Protein AF-W4HQT9-F1 (afdb_monomer_lite)

Organism: NCBI:txid1379903

pLDDT: mean 80.6, std 14.84, range [25.89, 97.25]

Secondary structure (DSSP, 8-state):
---PPPPPPP---------SHHHHHHHHHHHHHT--TTTTHHHHHHTT-EETTTTEEPPP-TTT--SSTT--SEEEEEEEETT-SSPEEEEEE-TTTTS-HHHHHHHHHHHHHHHHHHTT--STTGGGTT----S-TT-EEEEEEE-SSS-TTTT-EEEEEEHHHHS-TTS-HHHHHHHHHHHHS---HHHHHHHHHHBTTBEEEEEEEEE-STTSPPEEEEEEE--HHHHHHHHHHH-TTSSHHHHGGG--SSPPPGGGEEEEEEEETTT--EEEEEEEEE-SHHHHHHHTPPTTHHHHHHHHSTTHHHHHHSEEEEEEEEEEETT--EEEEEEEEP-

Sequence (339 aa):
MGIQRPPHAPSHTKTLRHCGPSDTLVRAALAVAGLPPDTLTDIFAGAGLVEPAHGTMRPPDPERSRLNRSGAPVQVCLSRRTGADAPEVRILLDPFFDHAPEERHRRSLALADALVRGLGWRDAVGWCAPLVPQPLVGALWIGGRLSRGTAPFADGVALYLNAEAMAETGAPVWRAMIGALDCLLPPSADRAALLRRLTGLAHCVSLALEVAPAPHPPRVKLYLRAPADTATRLADLLAPRQAEPALAILQARAAWPASGLTLGLSFASGSGEPDGLKLDVCLCPDCRRVAGVSPGLDERLRDQIPGAAPVLDAGRLALLGTGIGGKGQRLNIYVEPAT

Radius of gyration: 19.58 Å; chains: 1; bounding box: 65×39×44 Å

Structure (mmCIF, N/CA/C/O backbone):
data_AF-W4HQT9-F1
#
_entry.id   AF-W4HQT9-F1
#
loop_
_atom_site.group_PDB
_atom_site.id
_atom_site.type_symbol
_atom_site.label_atom_id
_atom_site.label_alt_id
_atom_site.label_comp_id
_atom_site.label_asym_id
_atom_site.label_entity_id
_atom_site.label_seq_id
_atom_site.pdbx_PDB_ins_code
_atom_site.Cartn_x
_atom_site.Cartn_y
_atom_site.Cartn_z
_atom_site.occupancy
_atom_site.B_iso_or_equiv
_atom_site.auth_seq_id
_atom_site.auth_comp_id
_atom_site.auth_asym_id
_atom_site.auth_atom_id
_atom_site.pdbx_PDB_model_num
ATOM 1 N N . MET A 1 1 ? 41.752 7.280 15.022 1.00 41.31 1 MET A N 1
ATOM 2 C CA . MET A 1 1 ? 40.672 6.276 14.919 1.00 41.31 1 MET A CA 1
ATOM 3 C C . MET A 1 1 ? 40.034 6.425 13.550 1.00 41.31 1 MET A C 1
ATOM 5 O O . MET A 1 1 ? 39.367 7.422 13.309 1.00 41.31 1 MET A O 1
ATOM 9 N N . GLY A 1 2 ? 40.371 5.531 12.619 1.00 30.66 2 GLY A N 1
ATOM 10 C CA . GLY A 1 2 ? 39.906 5.603 11.233 1.00 30.66 2 GLY A CA 1
ATOM 11 C C . GLY A 1 2 ? 38.456 5.143 11.117 1.00 30.66 2 GLY A C 1
ATOM 12 O O . GLY A 1 2 ? 38.102 4.086 11.630 1.00 30.66 2 GLY A O 1
ATOM 13 N N . ILE A 1 3 ? 37.626 5.945 10.455 1.00 32.00 3 ILE A N 1
ATOM 14 C CA . ILE A 1 3 ? 36.243 5.598 10.124 1.00 32.00 3 ILE A CA 1
ATOM 15 C C . ILE A 1 3 ? 36.297 4.533 9.021 1.00 32.00 3 ILE A C 1
ATOM 17 O O . ILE A 1 3 ? 36.643 4.836 7.878 1.00 32.00 3 ILE A O 1
ATOM 21 N N . GLN A 1 4 ? 35.993 3.280 9.365 1.00 25.89 4 GLN A N 1
ATOM 22 C CA . GLN A 1 4 ? 35.765 2.221 8.383 1.00 25.89 4 GLN A CA 1
ATOM 23 C C . GLN A 1 4 ? 34.541 2.593 7.539 1.00 25.89 4 GLN A C 1
ATOM 25 O O . GLN A 1 4 ? 33.430 2.719 8.053 1.00 25.89 4 GLN A O 1
ATOM 30 N N . ARG A 1 5 ? 34.752 2.791 6.234 1.00 32.03 5 ARG A N 1
ATOM 31 C CA . ARG A 1 5 ? 33.662 2.853 5.255 1.00 32.03 5 ARG A CA 1
ATOM 32 C C . ARG A 1 5 ? 32.904 1.517 5.257 1.00 32.03 5 ARG A C 1
ATOM 34 O O . ARG A 1 5 ? 33.548 0.478 5.418 1.00 32.03 5 ARG A O 1
ATOM 41 N N . PRO A 1 6 ? 31.574 1.520 5.051 1.00 31.94 6 PRO A N 1
ATOM 42 C CA . PRO A 1 6 ? 30.828 0.283 4.867 1.00 31.94 6 PRO A CA 1
ATOM 43 C C . PRO A 1 6 ? 31.368 -0.470 3.638 1.00 31.94 6 PRO A C 1
ATOM 45 O O . PRO A 1 6 ? 31.849 0.170 2.695 1.00 31.94 6 PRO A O 1
ATOM 48 N N . PRO A 1 7 ? 31.326 -1.812 3.638 1.00 31.78 7 PRO A N 1
ATOM 49 C CA . PRO A 1 7 ? 31.842 -2.605 2.534 1.00 31.78 7 PRO A CA 1
ATOM 50 C C . PRO A 1 7 ? 31.064 -2.267 1.261 1.00 31.78 7 PRO A C 1
ATOM 52 O O . PRO A 1 7 ? 29.841 -2.396 1.212 1.00 31.78 7 PRO A O 1
ATOM 55 N N . HIS A 1 8 ? 31.780 -1.830 0.225 1.00 37.38 8 HIS A N 1
ATOM 56 C CA . HIS A 1 8 ? 31.238 -1.799 -1.125 1.00 37.38 8 HIS A CA 1
ATOM 57 C C . HIS A 1 8 ? 30.872 -3.236 -1.514 1.00 37.38 8 HIS A C 1
ATOM 59 O O . HIS A 1 8 ? 31.737 -4.113 -1.537 1.00 37.38 8 HIS A O 1
ATOM 65 N N . ALA A 1 9 ? 29.589 -3.478 -1.787 1.00 36.28 9 ALA A N 1
ATOM 66 C CA . ALA A 1 9 ? 29.151 -4.717 -2.409 1.00 36.28 9 ALA A CA 1
ATOM 67 C C . ALA A 1 9 ? 29.858 -4.872 -3.772 1.00 36.28 9 ALA A C 1
ATOM 69 O O . ALA A 1 9 ? 30.078 -3.868 -4.459 1.00 36.28 9 ALA A O 1
ATOM 70 N N . PRO A 1 10 ? 30.251 -6.094 -4.168 1.00 36.38 10 PRO A N 1
ATOM 71 C CA . PRO A 1 10 ? 30.980 -6.310 -5.409 1.00 36.38 10 PRO A CA 1
ATOM 72 C C . PRO A 1 10 ? 30.133 -5.867 -6.608 1.00 36.38 10 PRO A C 1
ATOM 74 O O . PRO A 1 10 ? 29.045 -6.392 -6.842 1.00 36.38 10 PRO A O 1
ATOM 77 N N . SER A 1 11 ? 30.654 -4.911 -7.384 1.00 41.53 11 SER A N 1
ATOM 78 C CA . SER A 1 11 ? 30.080 -4.471 -8.655 1.00 41.53 11 SER A CA 1
ATOM 79 C C . SER A 1 11 ? 30.299 -5.548 -9.721 1.00 41.53 11 SER A C 1
ATOM 81 O O . SER A 1 11 ? 31.180 -5.455 -10.575 1.00 41.53 11 SER A O 1
ATOM 83 N N . HIS A 1 12 ? 29.495 -6.600 -9.668 1.00 40.72 12 HIS A N 1
ATOM 84 C CA . HIS A 1 12 ? 29.236 -7.421 -10.835 1.00 40.72 12 HIS A CA 1
ATOM 85 C C . HIS A 1 12 ? 27.862 -7.024 -11.350 1.00 40.72 12 HIS A C 1
ATOM 87 O O . HIS A 1 12 ? 26.847 -7.562 -10.921 1.00 40.72 12 HIS A O 1
ATOM 93 N N . THR A 1 13 ? 27.846 -6.065 -12.274 1.00 43.81 13 THR A N 1
ATOM 94 C CA . THR A 1 13 ? 26.726 -5.753 -13.166 1.00 43.81 13 THR A CA 1
ATOM 95 C C . THR A 1 13 ? 26.434 -6.969 -14.050 1.00 43.81 13 THR A C 1
ATOM 97 O O . THR A 1 13 ? 26.651 -6.972 -15.257 1.00 43.81 13 THR A O 1
ATOM 100 N N . LYS A 1 14 ? 25.941 -8.053 -13.447 1.00 49.12 14 LYS A N 1
ATOM 101 C CA . LYS A 1 14 ? 25.085 -8.987 -14.161 1.00 49.12 14 LYS A CA 1
ATOM 102 C C . LYS A 1 14 ? 23.778 -8.239 -14.343 1.00 49.12 14 LYS A C 1
ATOM 104 O O . LYS A 1 14 ? 23.030 -8.069 -13.387 1.00 49.12 14 LYS A O 1
ATOM 109 N N . THR A 1 15 ? 23.551 -7.745 -15.554 1.00 49.69 15 THR A N 1
ATOM 110 C CA . THR A 1 15 ? 22.238 -7.278 -15.989 1.00 49.69 15 THR A CA 1
ATOM 111 C C . THR A 1 15 ? 21.236 -8.353 -15.576 1.00 49.69 15 THR A C 1
ATOM 113 O O . THR A 1 15 ? 21.375 -9.507 -15.994 1.00 49.69 15 THR A O 1
ATOM 116 N N . LEU A 1 16 ? 20.316 -8.010 -14.672 1.00 51.81 16 LEU A N 1
ATOM 117 C CA . LEU A 1 16 ? 19.254 -8.905 -14.224 1.00 51.81 16 LEU A CA 1
ATOM 118 C C . LEU A 1 16 ? 18.594 -9.501 -15.482 1.00 51.81 16 LEU A C 1
ATOM 120 O O . LEU A 1 16 ? 18.235 -8.774 -16.413 1.00 51.81 16 LEU A O 1
ATOM 124 N N . ARG A 1 17 ? 18.504 -10.831 -15.581 1.00 55.16 17 ARG A N 1
ATOM 125 C CA . ARG A 1 17 ? 17.802 -11.469 -16.702 1.00 55.16 17 ARG A CA 1
ATOM 126 C C . ARG A 1 17 ? 16.317 -11.393 -16.388 1.00 55.16 17 ARG A C 1
ATOM 128 O O . ARG A 1 17 ? 15.772 -12.271 -15.747 1.00 55.16 17 ARG A O 1
ATOM 135 N N . HIS A 1 18 ? 15.677 -10.301 -16.779 1.00 54.19 18 HIS A N 1
ATOM 136 C CA . HIS A 1 18 ? 14.280 -10.034 -16.444 1.00 54.19 18 HIS A CA 1
ATOM 137 C C . HIS A 1 18 ? 13.335 -10.924 -17.245 1.00 54.19 18 HIS A C 1
ATOM 139 O O . HIS A 1 18 ? 13.051 -10.654 -18.412 1.00 54.19 18 HIS A O 1
ATOM 145 N N . CYS A 1 19 ? 12.864 -12.001 -16.628 1.00 65.12 19 CYS A N 1
ATOM 146 C CA . CYS A 1 19 ? 12.011 -12.986 -17.279 1.00 65.12 19 CYS A CA 1
ATOM 147 C C . CYS A 1 19 ? 10.925 -13.439 -16.296 1.00 65.12 19 CYS A C 1
ATOM 149 O O . CYS A 1 19 ? 10.974 -14.551 -15.783 1.00 65.12 19 CYS A O 1
ATOM 151 N N . GLY A 1 20 ? 9.959 -12.568 -15.992 1.00 84.88 20 GLY A N 1
ATOM 152 C CA . GLY A 1 20 ? 8.834 -12.926 -15.131 1.00 84.88 20 GLY A CA 1
ATOM 153 C C . GLY A 1 20 ? 7.764 -11.833 -15.044 1.00 84.88 20 GLY A C 1
ATOM 154 O O . GLY A 1 20 ? 8.062 -10.666 -15.307 1.00 84.88 20 GLY A O 1
ATOM 155 N N . PRO A 1 21 ? 6.521 -12.167 -14.654 1.00 90.81 21 PRO A N 1
ATOM 156 C CA . PRO A 1 21 ? 5.443 -11.182 -14.565 1.00 90.81 21 PRO A CA 1
ATOM 157 C C . PRO A 1 21 ? 5.735 -10.023 -13.603 1.00 90.81 21 PRO A C 1
ATOM 159 O O . PRO A 1 21 ? 5.416 -8.874 -13.903 1.00 90.81 21 PRO A O 1
ATOM 162 N N . SER A 1 22 ? 6.397 -10.298 -12.471 1.00 91.75 22 SER A N 1
ATOM 163 C CA . SER A 1 22 ? 6.816 -9.264 -11.513 1.00 91.75 22 SER A CA 1
ATOM 164 C C . SER A 1 22 ? 7.810 -8.279 -12.133 1.00 91.75 22 SER A C 1
ATOM 166 O O . SER A 1 22 ? 7.675 -7.071 -11.946 1.00 91.75 22 SER A O 1
ATOM 168 N N . ASP A 1 23 ? 8.777 -8.781 -12.906 1.00 90.56 23 ASP A N 1
ATOM 169 C CA . ASP A 1 23 ? 9.754 -7.953 -13.617 1.00 90.56 23 ASP A CA 1
ATOM 170 C C . ASP A 1 23 ? 9.080 -7.067 -14.672 1.00 90.56 23 ASP A C 1
ATOM 172 O O . ASP A 1 23 ? 9.357 -5.867 -14.742 1.00 90.56 23 ASP A O 1
ATOM 176 N N . THR A 1 24 ? 8.165 -7.633 -15.467 1.00 93.00 24 THR A N 1
ATOM 177 C CA . THR A 1 24 ? 7.405 -6.887 -16.482 1.00 93.00 24 THR A CA 1
ATOM 178 C C . THR A 1 24 ? 6.593 -5.761 -15.845 1.00 93.00 24 THR A C 1
ATOM 180 O O . THR A 1 24 ? 6.655 -4.620 -16.309 1.00 93.00 24 THR A O 1
ATOM 183 N N . LEU A 1 25 ? 5.894 -6.046 -14.741 1.00 95.44 25 LEU A N 1
ATOM 184 C CA . LEU A 1 25 ? 5.099 -5.050 -14.027 1.00 95.44 25 LEU A CA 1
ATOM 185 C C . LEU A 1 25 ? 5.962 -3.919 -13.450 1.00 95.44 25 LEU A C 1
ATOM 187 O O . LEU A 1 25 ? 5.626 -2.743 -13.606 1.00 95.44 25 LEU A O 1
ATOM 191 N N . VAL A 1 26 ? 7.089 -4.243 -12.807 1.00 94.44 26 VAL A N 1
ATOM 192 C CA . VAL A 1 26 ? 7.990 -3.218 -12.256 1.00 94.44 26 VAL A CA 1
ATOM 193 C C . VAL A 1 26 ? 8.600 -2.366 -13.367 1.00 94.44 26 VAL A C 1
ATOM 195 O O . VAL A 1 26 ? 8.679 -1.147 -13.221 1.00 94.44 26 VAL A O 1
ATOM 198 N N . ARG A 1 27 ? 8.990 -2.964 -14.497 1.00 93.50 27 ARG A N 1
ATOM 199 C CA . ARG A 1 27 ? 9.524 -2.223 -15.650 1.00 93.50 27 ARG A CA 1
ATOM 200 C C . ARG A 1 27 ? 8.500 -1.258 -16.230 1.00 93.50 27 ARG A C 1
ATOM 202 O O . ARG A 1 27 ? 8.848 -0.110 -16.500 1.00 93.50 27 ARG A O 1
ATOM 209 N N . ALA A 1 28 ? 7.244 -1.682 -16.354 1.00 95.81 28 ALA A N 1
ATOM 210 C CA . ALA A 1 28 ? 6.160 -0.791 -16.749 1.00 95.81 28 ALA A CA 1
ATOM 211 C C . ALA A 1 28 ? 6.015 0.384 -15.765 1.00 95.81 28 ALA A C 1
ATOM 213 O O . ALA A 1 28 ? 5.930 1.537 -16.184 1.00 95.81 28 ALA A O 1
ATOM 214 N N . ALA A 1 29 ? 6.071 0.120 -14.456 1.00 95.44 29 ALA A N 1
ATOM 215 C CA . ALA A 1 29 ? 5.994 1.158 -13.429 1.00 95.44 29 ALA A CA 1
ATOM 216 C C . ALA A 1 29 ? 7.178 2.144 -13.477 1.00 95.44 29 ALA A C 1
ATOM 218 O O . ALA A 1 29 ? 6.975 3.356 -13.383 1.00 95.44 29 ALA A O 1
ATOM 219 N N . LEU A 1 30 ? 8.405 1.645 -13.662 1.00 94.69 30 LEU A N 1
ATOM 220 C CA . LEU A 1 30 ? 9.610 2.466 -13.822 1.00 94.69 30 LEU A CA 1
ATOM 221 C C . LEU A 1 30 ? 9.532 3.333 -15.082 1.00 94.69 30 LEU A C 1
ATOM 223 O O . LEU A 1 30 ? 9.830 4.524 -15.014 1.00 94.69 30 LEU A O 1
ATOM 227 N N . ALA A 1 31 ? 9.051 2.781 -16.199 1.00 94.56 31 ALA A N 1
ATOM 228 C CA . ALA A 1 31 ? 8.848 3.532 -17.434 1.00 94.56 31 ALA A CA 1
ATOM 229 C C . ALA A 1 31 ? 7.842 4.681 -17.245 1.00 94.56 31 ALA A C 1
ATOM 231 O O . ALA A 1 31 ? 8.127 5.813 -17.636 1.00 94.56 31 ALA A O 1
ATOM 232 N N . VAL A 1 32 ? 6.713 4.435 -16.569 1.00 94.12 32 VAL A N 1
ATOM 233 C CA . VAL A 1 32 ? 5.729 5.482 -16.224 1.00 94.12 32 VAL A CA 1
ATOM 234 C C . VAL A 1 32 ? 6.343 6.541 -15.307 1.00 94.12 32 VAL A C 1
ATOM 236 O O . VAL A 1 32 ? 6.147 7.740 -15.514 1.00 94.12 32 VAL A O 1
ATOM 239 N N . ALA A 1 33 ? 7.148 6.121 -14.329 1.00 92.19 33 ALA A N 1
ATOM 240 C CA . ALA A 1 33 ? 7.889 7.035 -13.466 1.00 92.19 33 ALA A CA 1
ATOM 241 C C . ALA A 1 33 ? 8.993 7.809 -14.219 1.00 92.19 33 ALA A C 1
ATOM 243 O O . ALA A 1 33 ? 9.469 8.827 -13.720 1.00 92.19 33 ALA A O 1
ATOM 244 N N . GLY A 1 34 ? 9.372 7.396 -15.433 1.00 92.19 34 GLY A N 1
ATOM 245 C CA . GLY A 1 34 ? 10.498 7.951 -16.189 1.00 92.19 34 GLY A CA 1
ATOM 246 C C . GLY A 1 34 ? 11.850 7.616 -15.559 1.00 92.19 34 GLY A C 1
ATOM 247 O O . GLY A 1 34 ? 12.730 8.473 -15.513 1.00 92.19 34 GLY A O 1
ATOM 248 N N . LEU A 1 35 ? 11.986 6.402 -15.024 1.00 92.06 35 LEU A N 1
ATOM 249 C CA . LEU A 1 35 ? 13.193 5.895 -14.380 1.00 92.06 35 LEU A CA 1
ATOM 250 C C . LEU A 1 35 ? 13.848 4.782 -15.211 1.00 92.06 35 LEU A C 1
ATOM 252 O O . LEU A 1 35 ? 13.141 4.030 -15.888 1.00 92.06 35 LEU A O 1
ATOM 256 N N . PRO A 1 36 ? 15.186 4.643 -15.145 1.00 92.06 36 PRO A N 1
ATOM 257 C CA . PRO A 1 36 ? 15.883 3.502 -15.723 1.00 92.06 36 PRO A CA 1
ATOM 258 C C . PRO A 1 36 ? 15.341 2.158 -15.205 1.00 92.06 36 PRO A C 1
ATOM 260 O O . PRO A 1 36 ? 14.956 2.048 -14.039 1.00 92.06 36 PRO A O 1
ATOM 263 N N . PRO A 1 37 ? 15.351 1.100 -16.033 1.00 89.56 37 PRO A N 1
ATOM 264 C CA . PRO A 1 37 ? 14.816 -0.205 -15.645 1.00 89.56 37 PRO A CA 1
ATOM 265 C C . PRO A 1 37 ? 15.566 -0.861 -14.477 1.00 89.56 37 PRO A C 1
ATOM 267 O O . PRO A 1 37 ? 14.987 -1.671 -13.758 1.00 89.56 37 PRO A O 1
ATOM 270 N N . ASP A 1 38 ? 16.826 -0.485 -14.262 1.00 88.12 38 ASP A N 1
ATOM 271 C CA . ASP A 1 38 ? 17.690 -1.114 -13.264 1.00 88.12 38 ASP A CA 1
ATOM 272 C C . ASP A 1 38 ? 17.678 -0.358 -11.922 1.00 88.12 38 ASP A C 1
ATOM 274 O O . ASP A 1 38 ? 18.346 -0.775 -10.976 1.00 88.12 38 ASP A O 1
ATOM 278 N N . THR A 1 39 ? 16.898 0.729 -11.804 1.00 90.12 39 THR A N 1
ATOM 279 C CA . THR A 1 39 ? 16.872 1.628 -10.632 1.00 90.12 39 THR A CA 1
ATOM 280 C C . THR A 1 39 ? 16.586 0.922 -9.304 1.00 90.12 39 THR A C 1
ATOM 282 O O . THR A 1 39 ? 17.030 1.397 -8.263 1.00 90.12 39 THR A O 1
ATOM 285 N N . LEU A 1 40 ? 15.857 -0.197 -9.310 1.00 90.88 40 LEU A N 1
ATOM 286 C CA . LEU A 1 40 ? 15.459 -0.912 -8.089 1.00 90.88 40 LEU A CA 1
ATOM 287 C C . LEU A 1 40 ? 16.251 -2.197 -7.836 1.00 90.88 40 LEU A C 1
ATOM 289 O O . LEU A 1 40 ? 15.964 -2.891 -6.864 1.00 90.88 40 LEU A O 1
ATOM 293 N N . THR A 1 41 ? 17.251 -2.502 -8.667 1.00 88.69 41 THR A N 1
ATOM 294 C CA . THR A 1 41 ? 18.031 -3.750 -8.600 1.00 88.69 41 THR A CA 1
ATOM 295 C C . THR A 1 41 ? 18.608 -3.992 -7.209 1.00 88.69 41 THR A C 1
ATOM 297 O O . THR A 1 41 ? 18.349 -5.034 -6.607 1.00 88.69 41 THR A O 1
ATOM 300 N N . ASP A 1 42 ? 19.317 -3.005 -6.659 1.00 88.56 42 ASP A N 1
ATOM 301 C CA . ASP A 1 42 ? 19.970 -3.132 -5.354 1.00 88.56 42 ASP A CA 1
ATOM 302 C C . ASP A 1 42 ? 18.955 -3.232 -4.210 1.00 88.56 42 ASP A C 1
ATOM 304 O O . ASP A 1 42 ? 19.163 -3.980 -3.256 1.00 88.56 42 ASP A O 1
ATOM 308 N N . ILE A 1 43 ? 17.821 -2.530 -4.323 1.00 91.19 43 ILE A N 1
ATOM 309 C CA . ILE A 1 43 ? 16.737 -2.597 -3.335 1.00 91.19 43 ILE A CA 1
ATOM 310 C C . ILE A 1 43 ? 16.101 -3.986 -3.347 1.00 91.19 43 ILE A C 1
ATOM 312 O O . ILE A 1 43 ? 15.885 -4.565 -2.287 1.00 91.19 43 ILE A O 1
ATOM 316 N N . PHE A 1 44 ? 15.819 -4.551 -4.521 1.00 93.31 44 PHE A N 1
ATOM 317 C CA . PHE A 1 44 ? 15.199 -5.871 -4.625 1.00 93.31 44 PHE A CA 1
ATOM 318 C C . PHE A 1 44 ? 16.151 -6.991 -4.208 1.00 93.31 44 PHE A C 1
ATOM 320 O O . PHE A 1 44 ? 15.730 -7.919 -3.517 1.00 93.31 44 PHE A O 1
ATOM 327 N N . ALA A 1 45 ? 17.434 -6.889 -4.562 1.00 91.12 45 ALA A N 1
ATOM 328 C CA . ALA A 1 45 ? 18.461 -7.804 -4.079 1.00 91.12 45 ALA A CA 1
ATOM 329 C C . ALA A 1 45 ? 18.603 -7.715 -2.550 1.00 91.12 45 ALA A C 1
ATOM 331 O O . ALA A 1 45 ? 18.556 -8.736 -1.862 1.00 91.12 45 ALA A O 1
ATOM 332 N N . GLY A 1 46 ? 18.682 -6.494 -2.010 1.00 90.56 46 GLY A N 1
ATOM 333 C CA . GLY A 1 46 ? 18.717 -6.229 -0.573 1.00 90.56 46 GLY A CA 1
ATOM 334 C C . GLY A 1 46 ? 17.462 -6.695 0.165 1.00 90.56 46 GLY A C 1
ATOM 335 O O . GLY A 1 46 ? 17.562 -7.088 1.318 1.00 90.56 46 GLY A O 1
ATOM 336 N N . ALA A 1 47 ? 16.306 -6.724 -0.502 1.00 91.62 47 ALA A N 1
ATOM 337 C CA . ALA A 1 47 ? 15.041 -7.251 0.009 1.00 91.62 47 ALA A CA 1
ATOM 338 C C . ALA A 1 47 ? 14.889 -8.773 -0.119 1.00 91.62 47 ALA A C 1
ATOM 340 O O . ALA A 1 47 ? 13.844 -9.315 0.241 1.00 91.62 47 ALA A O 1
ATOM 341 N N . GLY A 1 48 ? 15.894 -9.471 -0.657 1.00 91.81 48 GLY A N 1
ATOM 342 C CA . GLY A 1 48 ? 15.824 -10.909 -0.905 1.00 91.81 48 GLY A CA 1
ATOM 343 C C . GLY A 1 48 ? 14.799 -11.302 -1.972 1.00 91.81 48 GLY A C 1
ATOM 344 O O . GLY A 1 48 ? 14.455 -12.474 -2.067 1.00 91.81 48 GLY A O 1
ATOM 345 N N . LEU A 1 49 ? 14.316 -10.352 -2.779 1.00 91.50 49 LEU A N 1
ATOM 346 C CA . LEU A 1 49 ? 13.292 -10.584 -3.802 1.00 91.50 49 LEU A CA 1
ATOM 347 C C . LEU A 1 49 ? 13.863 -11.088 -5.122 1.00 91.50 49 LEU A C 1
ATOM 349 O O . LEU A 1 49 ? 13.102 -11.534 -5.970 1.00 91.50 49 LEU A O 1
ATOM 353 N N . VAL A 1 50 ? 15.181 -11.023 -5.297 1.00 89.56 50 VAL A N 1
ATOM 354 C CA . VAL A 1 50 ? 15.879 -11.511 -6.488 1.00 89.56 50 VAL A CA 1
ATOM 355 C C . VAL A 1 50 ? 16.579 -12.825 -6.162 1.00 89.56 50 VAL A C 1
ATOM 357 O O . VAL A 1 50 ? 17.223 -12.956 -5.117 1.00 89.56 50 VAL A O 1
ATOM 360 N N . GLU A 1 51 ? 16.489 -13.799 -7.062 1.00 81.69 51 GLU A N 1
ATOM 361 C CA . GLU A 1 51 ? 17.302 -15.008 -7.006 1.00 81.69 51 GLU A CA 1
ATOM 362 C C . GLU A 1 51 ? 18.749 -14.696 -7.416 1.00 81.69 51 GLU A C 1
ATOM 364 O O . GLU A 1 51 ? 18.987 -14.347 -8.575 1.00 81.69 51 GLU A O 1
ATOM 369 N N . PRO A 1 52 ? 19.750 -14.866 -6.530 1.00 76.19 52 PRO A N 1
ATOM 370 C CA . PRO A 1 52 ? 21.132 -14.491 -6.843 1.00 76.19 52 PRO A CA 1
ATOM 371 C C . PRO A 1 52 ? 21.730 -15.246 -8.038 1.00 76.19 52 PRO A C 1
ATOM 373 O O . PRO A 1 52 ? 22.609 -14.728 -8.726 1.00 76.19 52 PRO A O 1
ATOM 376 N N . ALA A 1 53 ? 21.265 -16.476 -8.283 1.00 74.06 53 ALA A N 1
ATOM 377 C CA . ALA A 1 53 ? 21.754 -17.321 -9.369 1.00 74.06 53 ALA A CA 1
ATOM 378 C C . ALA A 1 53 ? 21.329 -16.805 -10.753 1.00 74.06 53 ALA A C 1
ATOM 380 O O . ALA A 1 53 ? 22.127 -16.830 -11.694 1.00 74.06 53 ALA A O 1
ATOM 381 N N . HIS A 1 54 ? 20.094 -16.313 -10.863 1.00 73.12 54 HIS A N 1
ATOM 382 C CA . HIS A 1 54 ? 19.454 -15.988 -12.139 1.00 73.12 54 HIS A CA 1
ATOM 383 C C . HIS A 1 54 ? 19.298 -14.482 -12.366 1.00 73.12 54 HIS A C 1
ATOM 385 O O . HIS A 1 54 ? 19.199 -14.039 -13.510 1.00 73.12 54 HIS A O 1
ATOM 391 N N . GLY A 1 55 ? 19.311 -13.682 -11.296 1.00 75.75 55 GLY A N 1
ATOM 392 C CA . GLY A 1 55 ? 18.997 -12.261 -11.377 1.00 75.75 55 GLY A CA 1
ATOM 393 C C . GLY A 1 55 ? 17.543 -12.012 -11.787 1.00 75.75 55 GLY A C 1
ATOM 394 O O . GLY A 1 55 ? 17.265 -11.021 -12.451 1.00 75.75 55 GLY A O 1
ATOM 395 N N . THR A 1 56 ? 16.636 -12.929 -11.455 1.00 79.56 56 THR A N 1
ATOM 396 C CA . THR A 1 56 ? 15.189 -12.817 -11.681 1.00 79.56 56 THR A CA 1
ATOM 397 C C . THR A 1 56 ? 14.482 -12.559 -10.362 1.00 79.56 56 THR A C 1
ATOM 399 O O . THR A 1 56 ? 14.956 -12.992 -9.307 1.00 79.56 56 THR A O 1
ATOM 402 N N . MET A 1 57 ? 13.325 -11.901 -10.407 1.00 85.56 57 MET A N 1
ATOM 403 C CA . MET A 1 57 ? 12.442 -11.851 -9.243 1.00 85.56 57 MET A CA 1
ATOM 404 C C . MET A 1 57 ? 12.021 -13.270 -8.834 1.00 85.56 57 MET A C 1
ATOM 406 O O . MET A 1 57 ? 11.687 -14.093 -9.687 1.00 85.56 57 MET A O 1
ATOM 410 N N . ARG A 1 58 ? 12.022 -13.550 -7.527 1.00 87.31 58 ARG A N 1
ATOM 411 C CA . ARG A 1 58 ? 11.515 -14.804 -6.961 1.00 87.31 58 ARG A CA 1
ATOM 412 C C . ARG A 1 58 ? 10.041 -14.995 -7.346 1.00 87.31 58 ARG A C 1
ATOM 414 O O . ARG A 1 58 ? 9.299 -14.005 -7.415 1.00 87.31 58 ARG A O 1
ATOM 421 N N . PRO A 1 59 ? 9.606 -16.244 -7.585 1.00 85.44 59 PRO A N 1
ATOM 422 C CA . PRO A 1 59 ? 8.231 -16.522 -7.969 1.00 85.44 59 PRO A CA 1
ATOM 423 C C . PRO A 1 59 ? 7.241 -16.177 -6.841 1.00 85.44 59 PRO A C 1
ATOM 425 O O . PRO A 1 59 ? 7.623 -16.157 -5.667 1.00 85.44 59 PRO A O 1
ATOM 428 N N . PRO A 1 60 ? 5.966 -15.916 -7.179 1.00 85.38 60 PRO A N 1
ATOM 429 C CA . PRO A 1 60 ? 4.897 -15.767 -6.196 1.00 85.38 60 PRO A CA 1
ATOM 430 C C . PRO A 1 60 ? 4.738 -17.010 -5.308 1.00 85.38 60 PRO A C 1
ATOM 432 O O . PRO A 1 60 ? 4.788 -18.133 -5.804 1.00 85.38 60 PRO A O 1
ATOM 435 N N . ASP A 1 61 ? 4.474 -16.804 -4.018 1.00 87.00 61 ASP A N 1
ATOM 436 C CA . ASP A 1 61 ? 4.114 -17.864 -3.070 1.00 87.00 61 ASP A CA 1
ATOM 437 C C . ASP A 1 61 ? 2.965 -17.365 -2.169 1.00 87.00 61 ASP A C 1
ATOM 439 O O . ASP A 1 61 ? 3.197 -16.533 -1.282 1.00 87.00 61 ASP A O 1
ATOM 443 N N . PRO A 1 62 ? 1.715 -17.811 -2.397 1.00 81.88 62 PRO A N 1
ATOM 444 C CA . PRO A 1 62 ? 0.547 -17.323 -1.661 1.00 81.88 62 PRO A CA 1
ATOM 445 C C . PRO A 1 62 ? 0.496 -17.804 -0.207 1.00 81.88 62 PRO A C 1
ATOM 447 O O . PRO A 1 62 ? -0.242 -17.228 0.593 1.00 81.88 62 PRO A O 1
ATOM 450 N N . GLU A 1 63 ? 1.272 -18.826 0.160 1.00 83.12 63 GLU A N 1
ATOM 451 C CA . GLU A 1 63 ? 1.394 -19.262 1.552 1.00 83.12 63 GLU A CA 1
ATOM 452 C C . GLU A 1 63 ? 2.354 -18.356 2.330 1.00 83.12 63 GLU A C 1
ATOM 454 O O . GLU A 1 63 ? 2.223 -18.192 3.547 1.00 83.12 63 GLU A O 1
ATOM 459 N N . ARG A 1 64 ? 3.301 -17.723 1.627 1.00 84.88 64 ARG A N 1
ATOM 460 C CA . ARG A 1 64 ? 4.387 -16.949 2.236 1.00 84.88 64 ARG A CA 1
ATOM 461 C C . ARG A 1 64 ? 4.233 -15.440 2.103 1.00 84.88 64 ARG A C 1
ATOM 463 O O . ARG A 1 64 ? 4.553 -14.719 3.051 1.00 84.88 64 ARG A O 1
ATOM 470 N N . SER A 1 65 ? 3.715 -14.925 0.989 1.00 88.62 65 SER A N 1
ATOM 471 C CA . SER A 1 65 ? 3.422 -13.496 0.836 1.00 88.62 65 SER A CA 1
ATOM 472 C C . SER A 1 65 ? 1.928 -13.214 0.905 1.00 88.62 65 SER A C 1
ATOM 474 O O . SER A 1 65 ? 1.132 -13.751 0.141 1.00 88.62 65 SER A O 1
ATOM 476 N N . ARG A 1 66 ? 1.555 -12.297 1.804 1.00 86.56 66 ARG A N 1
ATOM 477 C CA . ARG A 1 66 ? 0.180 -11.793 1.946 1.00 86.56 66 ARG A CA 1
ATOM 478 C C . ARG A 1 66 ? -0.029 -10.424 1.292 1.00 86.56 66 ARG A C 1
ATOM 480 O O . ARG A 1 66 ? -1.117 -9.866 1.412 1.00 86.56 66 ARG A O 1
ATOM 487 N N . LEU A 1 67 ? 0.993 -9.871 0.630 1.00 89.38 67 LEU A N 1
ATOM 488 C CA . LEU A 1 67 ? 0.899 -8.555 -0.012 1.00 89.38 67 LEU A CA 1
ATOM 489 C C . LEU A 1 67 ? -0.117 -8.563 -1.163 1.00 89.38 67 LEU A C 1
ATOM 491 O O . LEU A 1 67 ? -0.883 -7.617 -1.336 1.00 89.38 67 LEU A O 1
ATOM 495 N N . ASN A 1 68 ? -0.135 -9.652 -1.928 1.00 90.56 68 ASN A N 1
ATOM 496 C CA . ASN A 1 68 ? -1.010 -9.855 -3.075 1.00 90.56 68 ASN A CA 1
ATOM 497 C C . ASN A 1 68 ? -1.735 -11.194 -2.962 1.00 90.56 68 ASN A C 1
ATOM 499 O O . ASN A 1 68 ? -1.221 -12.134 -2.356 1.00 90.56 68 ASN A O 1
ATOM 503 N N . ARG A 1 69 ? -2.906 -11.323 -3.599 1.00 87.12 69 ARG A N 1
ATOM 504 C CA . ARG A 1 69 ? -3.658 -12.592 -3.593 1.00 87.12 69 ARG A CA 1
ATOM 505 C C . ARG A 1 69 ? -2.913 -13.679 -4.365 1.00 87.12 69 ARG A C 1
ATOM 507 O O . ARG A 1 69 ? -3.058 -14.852 -4.044 1.00 87.12 69 ARG A O 1
ATOM 514 N N . SER A 1 70 ? -2.139 -13.294 -5.379 1.00 88.38 70 SER A N 1
ATOM 515 C CA . SER A 1 70 ? -1.287 -14.215 -6.135 1.00 88.38 70 SER A CA 1
ATOM 516 C C . SER A 1 70 ? -0.088 -14.746 -5.342 1.00 88.38 70 SER A C 1
ATOM 518 O O . SER A 1 70 ? 0.584 -15.648 -5.826 1.00 88.38 70 SER A O 1
ATOM 520 N N . GLY A 1 71 ? 0.214 -14.185 -4.164 1.00 90.44 71 GLY A N 1
ATOM 521 C CA . GLY A 1 71 ? 1.463 -14.460 -3.453 1.00 90.44 71 GLY A CA 1
ATOM 522 C C . GLY A 1 71 ? 2.670 -13.708 -4.007 1.00 90.44 71 GLY A C 1
ATOM 523 O O . GLY A 1 71 ? 3.799 -13.961 -3.595 1.00 90.44 71 GLY A O 1
ATOM 524 N N . ALA A 1 72 ? 2.466 -12.795 -4.961 1.00 92.75 72 ALA A N 1
ATOM 525 C CA . ALA A 1 72 ? 3.556 -11.988 -5.482 1.00 92.75 72 ALA A CA 1
ATOM 526 C C . ALA A 1 72 ? 4.079 -11.040 -4.386 1.00 92.75 72 ALA A C 1
ATOM 528 O O . ALA A 1 72 ? 3.279 -10.338 -3.763 1.00 92.75 72 ALA A O 1
ATOM 529 N N . PRO A 1 73 ? 5.401 -10.926 -4.189 1.00 93.12 73 PRO A N 1
ATOM 530 C CA . PRO A 1 73 ? 5.971 -10.086 -3.137 1.00 93.12 73 PRO A CA 1
ATOM 531 C C . PRO A 1 73 ? 6.132 -8.614 -3.554 1.00 93.12 73 PRO A C 1
ATOM 533 O O . PRO A 1 73 ? 6.833 -7.852 -2.889 1.00 93.12 73 PRO A O 1
ATOM 536 N N . VAL A 1 74 ? 5.514 -8.202 -4.667 1.00 95.00 74 VAL A N 1
ATOM 537 C CA . VAL A 1 74 ? 5.559 -6.830 -5.192 1.00 95.00 74 VAL A CA 1
ATOM 538 C C . VAL A 1 74 ? 4.179 -6.390 -5.656 1.00 95.00 74 VAL A C 1
ATOM 540 O O . VAL A 1 74 ? 3.471 -7.145 -6.314 1.00 95.00 74 VAL A O 1
ATOM 543 N N . GLN A 1 75 ? 3.810 -5.149 -5.357 1.00 96.25 75 GLN A N 1
ATOM 544 C CA . GLN A 1 75 ? 2.606 -4.503 -5.875 1.00 96.25 75 GLN A CA 1
ATOM 545 C C . GLN A 1 75 ? 2.941 -3.089 -6.354 1.00 96.25 75 GLN A C 1
ATOM 547 O O . GLN A 1 75 ? 3.706 -2.369 -5.712 1.00 96.25 75 GLN A O 1
ATOM 552 N N . VAL A 1 76 ? 2.351 -2.672 -7.471 1.00 97.25 76 VAL A N 1
ATOM 553 C CA . VAL A 1 76 ? 2.486 -1.312 -8.002 1.00 97.25 76 VAL A CA 1
ATOM 554 C C . VAL A 1 76 ? 1.229 -0.523 -7.679 1.00 97.25 76 VAL A C 1
ATOM 556 O O . VAL A 1 76 ? 0.119 -1.024 -7.819 1.00 97.25 76 VAL A O 1
ATOM 559 N N . CYS A 1 77 ? 1.392 0.730 -7.273 1.00 96.56 77 CYS A N 1
ATOM 560 C CA . CYS A 1 77 ? 0.300 1.670 -7.090 1.00 96.56 77 CYS A CA 1
ATOM 561 C C . CYS A 1 77 ? 0.510 2.881 -8.004 1.00 96.56 77 CYS A C 1
ATOM 563 O O . CYS A 1 77 ? 1.547 3.542 -7.930 1.00 96.56 77 CYS A O 1
ATOM 565 N N . LEU A 1 78 ? -0.478 3.177 -8.848 1.00 95.56 78 LEU A N 1
ATOM 566 C CA . LEU A 1 78 ? -0.548 4.430 -9.598 1.00 95.56 78 LEU A CA 1
ATOM 567 C C . LEU A 1 78 ? -1.608 5.318 -8.962 1.00 95.56 78 LEU A C 1
ATOM 569 O O . LEU A 1 78 ? -2.763 4.915 -8.831 1.00 95.56 78 LEU A O 1
ATOM 573 N N . SER A 1 79 ? -1.230 6.535 -8.586 1.00 91.62 79 SER A N 1
ATOM 574 C CA . SER A 1 79 ? -2.165 7.529 -8.074 1.00 91.62 79 SER A CA 1
ATOM 575 C C . SER A 1 79 ? -2.318 8.695 -9.035 1.00 91.62 79 SER A C 1
ATOM 577 O O . SER A 1 79 ? -1.334 9.345 -9.380 1.00 91.62 79 SER A O 1
ATOM 579 N N . ARG A 1 80 ? -3.557 9.074 -9.335 1.00 90.31 80 ARG A N 1
ATOM 580 C CA . ARG A 1 80 ? -3.885 10.381 -9.900 1.00 90.31 80 ARG A CA 1
ATOM 581 C C . ARG A 1 80 ? -4.422 11.292 -8.808 1.00 90.31 80 ARG A C 1
ATOM 583 O O . ARG A 1 80 ? -5.407 10.969 -8.146 1.00 90.31 80 ARG A O 1
ATOM 590 N N . ARG A 1 81 ? -3.796 12.454 -8.643 1.00 86.69 81 ARG A N 1
ATOM 591 C CA . ARG A 1 81 ? -4.355 13.566 -7.866 1.00 86.69 81 ARG A CA 1
ATOM 592 C C . ARG A 1 81 ? -5.155 14.470 -8.800 1.00 86.69 81 ARG A C 1
ATOM 594 O O . ARG A 1 81 ? -4.738 14.686 -9.938 1.00 86.69 81 ARG A O 1
ATOM 601 N N . THR A 1 82 ? -6.276 15.007 -8.330 1.00 80.19 82 THR A N 1
ATOM 602 C CA . THR A 1 82 ? -7.036 16.010 -9.089 1.00 80.19 82 THR A CA 1
ATOM 603 C C . THR A 1 82 ? -6.124 17.179 -9.478 1.00 80.19 82 THR A C 1
ATOM 605 O O . THR A 1 82 ? -5.413 17.717 -8.630 1.00 80.19 82 THR A O 1
ATOM 6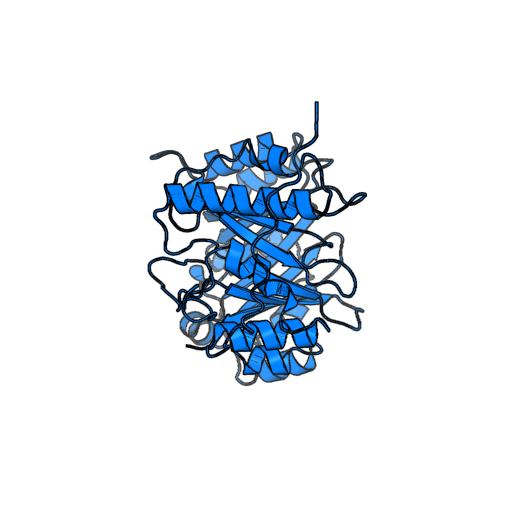08 N N . GLY A 1 83 ? -6.112 17.533 -10.767 1.00 79.31 83 GLY A N 1
ATOM 609 C CA . GLY A 1 83 ? -5.295 18.624 -11.312 1.00 79.31 83 GLY A CA 1
ATOM 610 C C . GLY A 1 83 ? -3.796 18.334 -11.474 1.00 79.31 83 GLY A C 1
ATOM 611 O O . GLY A 1 83 ? -3.043 19.268 -11.711 1.00 79.31 83 GLY A O 1
ATOM 612 N N . ALA A 1 84 ? -3.337 17.087 -11.318 1.00 84.19 84 ALA A N 1
ATOM 613 C CA . ALA A 1 84 ? -1.953 16.713 -11.622 1.00 84.19 84 ALA A CA 1
ATOM 614 C C . ALA A 1 84 ? -1.823 16.124 -13.037 1.00 84.19 84 ALA A C 1
ATOM 616 O O . ALA A 1 84 ? -2.610 15.252 -13.408 1.00 84.19 84 ALA A O 1
ATOM 617 N N . ASP A 1 85 ? -0.789 16.550 -13.769 1.00 82.69 85 ASP A N 1
ATOM 618 C CA . ASP A 1 85 ? -0.524 16.113 -15.150 1.00 82.69 85 ASP A CA 1
ATOM 619 C C . ASP A 1 85 ? 0.109 14.717 -15.236 1.00 82.69 85 ASP A C 1
ATOM 621 O O . ASP A 1 85 ? -0.065 14.002 -16.220 1.00 82.69 85 ASP A O 1
ATOM 625 N N . ALA A 1 86 ? 0.837 14.309 -14.194 1.00 88.06 86 ALA A N 1
ATOM 626 C CA . ALA A 1 86 ? 1.514 13.018 -14.122 1.00 88.06 86 ALA A CA 1
ATOM 627 C C . ALA A 1 86 ? 1.024 12.195 -12.920 1.00 88.06 86 ALA A C 1
ATOM 629 O O . ALA A 1 86 ? 0.730 12.766 -11.860 1.00 88.06 86 ALA A O 1
ATOM 630 N N . PRO A 1 87 ? 0.960 10.855 -13.044 1.00 91.44 87 PRO A N 1
ATOM 631 C CA . PRO A 1 87 ? 0.640 9.995 -11.918 1.00 91.44 87 PRO A CA 1
ATOM 632 C C . PRO A 1 87 ? 1.794 9.973 -10.907 1.00 91.44 87 PRO A C 1
ATOM 634 O O . PRO A 1 87 ? 2.970 10.086 -11.254 1.00 91.44 87 PRO A O 1
ATOM 637 N N . GLU A 1 88 ? 1.470 9.745 -9.637 1.00 92.31 88 GLU A N 1
ATOM 638 C CA . GLU A 1 88 ? 2.462 9.250 -8.687 1.00 92.31 88 GLU A CA 1
ATOM 639 C C . GLU A 1 88 ? 2.570 7.733 -8.828 1.00 92.31 88 GLU A C 1
ATOM 641 O O . GLU A 1 88 ? 1.556 7.038 -8.770 1.00 92.31 88 GLU A O 1
ATOM 646 N N . VAL A 1 89 ? 3.793 7.222 -8.945 1.00 94.62 89 VAL A N 1
ATOM 647 C CA . VAL A 1 89 ? 4.061 5.782 -8.947 1.00 94.62 89 VAL A CA 1
ATOM 648 C C . VAL A 1 89 ? 4.635 5.381 -7.596 1.00 94.62 89 VAL A C 1
ATOM 650 O O . VAL A 1 89 ? 5.548 6.029 -7.078 1.00 94.62 89 VAL A O 1
ATOM 653 N N . ARG A 1 90 ? 4.100 4.314 -7.008 1.00 95.25 90 ARG A N 1
ATOM 654 C CA . ARG A 1 90 ? 4.616 3.701 -5.783 1.00 95.25 90 ARG A CA 1
ATOM 655 C C . ARG A 1 90 ? 4.784 2.210 -5.981 1.00 95.25 90 ARG A C 1
ATOM 657 O O . ARG A 1 90 ? 4.016 1.588 -6.710 1.00 95.25 90 ARG A O 1
ATOM 664 N N . ILE A 1 91 ? 5.756 1.649 -5.283 1.00 95.56 91 ILE A N 1
ATOM 665 C CA . ILE A 1 91 ? 5.964 0.207 -5.207 1.00 95.56 91 ILE A CA 1
ATOM 666 C C . ILE A 1 91 ? 5.848 -0.206 -3.751 1.00 95.56 91 ILE A C 1
ATOM 668 O O . ILE A 1 91 ? 6.370 0.484 -2.878 1.00 95.56 91 ILE A O 1
ATOM 672 N N . LEU A 1 92 ? 5.135 -1.301 -3.511 1.00 95.44 92 LEU A N 1
ATOM 673 C CA . LEU A 1 92 ? 5.055 -1.991 -2.234 1.00 95.44 92 LEU A CA 1
ATOM 674 C C . LEU A 1 92 ? 5.786 -3.324 -2.365 1.00 95.44 92 LEU A C 1
ATOM 676 O O . LEU A 1 92 ? 5.645 -4.010 -3.377 1.00 95.44 92 LEU A O 1
ATOM 680 N N . LEU A 1 93 ? 6.549 -3.664 -1.335 1.00 94.62 93 LEU A N 1
ATOM 681 C CA . LEU A 1 93 ? 7.415 -4.828 -1.268 1.00 94.62 93 LEU A CA 1
ATOM 682 C C . LEU A 1 93 ? 7.087 -5.650 -0.033 1.00 94.62 93 LEU A C 1
ATOM 684 O O . LEU A 1 93 ? 6.855 -5.098 1.047 1.00 94.62 93 LEU A O 1
ATOM 688 N N . ASP A 1 94 ? 7.165 -6.963 -0.198 1.00 93.31 94 ASP A N 1
ATOM 689 C CA . ASP A 1 94 ? 7.153 -7.931 0.883 1.00 93.31 94 ASP A CA 1
ATOM 690 C C . ASP A 1 94 ? 8.545 -8.567 1.052 1.00 93.31 94 ASP A C 1
ATOM 692 O O . ASP A 1 94 ? 8.807 -9.651 0.523 1.00 93.31 94 ASP A O 1
ATOM 696 N N . PRO A 1 95 ? 9.489 -7.860 1.696 1.00 92.38 95 PRO A N 1
ATOM 697 C CA . PRO A 1 95 ? 10.879 -8.289 1.776 1.00 92.38 95 PRO A CA 1
ATOM 698 C C . PRO A 1 95 ? 11.022 -9.622 2.518 1.00 92.38 95 PRO A C 1
ATOM 700 O O . PRO A 1 95 ? 10.337 -9.885 3.507 1.00 92.38 95 PRO A O 1
ATOM 703 N N . PHE A 1 96 ? 11.945 -10.459 2.039 1.00 92.19 96 PHE A N 1
ATOM 704 C CA . PHE A 1 96 ? 12.274 -11.762 2.624 1.00 92.19 96 PHE A CA 1
ATOM 705 C C . PHE A 1 96 ? 11.043 -12.647 2.871 1.00 92.19 96 PHE A C 1
ATOM 707 O O . PHE A 1 96 ? 11.001 -13.387 3.855 1.00 92.19 96 PHE A O 1
ATOM 714 N N . PHE A 1 97 ? 10.019 -12.546 2.012 1.00 89.50 97 PHE A N 1
ATOM 715 C CA . PHE A 1 97 ? 8.734 -13.224 2.207 1.00 89.50 97 PHE A CA 1
ATOM 716 C C . PHE A 1 97 ? 8.870 -14.735 2.416 1.00 89.50 97 PHE A C 1
ATOM 718 O O . PHE A 1 97 ? 8.062 -15.324 3.127 1.00 89.50 97 PHE A O 1
ATOM 725 N N . ASP A 1 98 ? 9.911 -15.333 1.844 1.00 88.06 98 ASP A N 1
ATOM 726 C CA . ASP A 1 98 ? 10.220 -16.754 1.887 1.00 88.06 98 ASP A CA 1
ATOM 727 C C . ASP A 1 98 ? 10.984 -17.216 3.142 1.00 88.06 98 ASP A C 1
ATOM 729 O O . ASP A 1 98 ? 11.126 -18.422 3.356 1.00 88.06 98 ASP A O 1
ATOM 733 N N . HIS A 1 99 ? 11.450 -16.294 3.987 1.00 88.12 99 HIS A N 1
ATOM 734 C CA . HIS A 1 99 ? 12.143 -16.608 5.237 1.00 88.12 99 HIS A CA 1
ATOM 735 C C . HIS A 1 99 ? 11.154 -16.940 6.366 1.00 88.12 99 HIS A C 1
ATOM 737 O O . HIS A 1 99 ? 9.976 -16.580 6.320 1.00 88.12 99 HIS A O 1
ATOM 743 N N . ALA A 1 100 ? 11.654 -17.598 7.419 1.00 85.75 100 ALA A N 1
ATOM 744 C CA . ALA A 1 100 ? 10.896 -17.794 8.654 1.00 85.75 100 ALA A CA 1
ATOM 745 C C . ALA A 1 100 ? 10.429 -16.438 9.233 1.00 85.75 100 ALA A C 1
ATOM 747 O O . ALA A 1 100 ? 11.178 -15.461 9.115 1.00 85.75 100 ALA A O 1
ATOM 748 N N . PRO A 1 101 ? 9.235 -16.352 9.853 1.00 82.19 101 PRO A N 1
ATOM 749 C CA . PRO A 1 101 ? 8.644 -15.090 10.305 1.00 82.19 101 PRO A CA 1
ATOM 750 C C . PRO A 1 101 ? 9.568 -14.185 11.135 1.00 82.19 101 PRO A C 1
ATOM 752 O O . PRO A 1 101 ? 9.654 -12.987 10.860 1.00 82.19 101 PRO A O 1
ATOM 755 N N . GLU A 1 102 ? 10.306 -14.747 12.095 1.00 80.88 102 GLU A N 1
ATOM 756 C CA . GLU A 1 102 ? 11.264 -14.034 12.951 1.00 80.88 102 GLU A CA 1
ATOM 757 C C . GLU A 1 102 ? 12.368 -13.381 12.123 1.00 80.88 102 GLU A C 1
ATOM 759 O O . GLU A 1 102 ? 12.660 -12.188 12.244 1.00 80.88 102 GLU A O 1
ATOM 764 N N . GLU A 1 103 ? 12.978 -14.182 11.255 1.00 85.56 103 GLU A N 1
ATOM 765 C CA . GLU A 1 103 ? 14.107 -13.765 10.440 1.00 85.56 103 GLU A CA 1
ATOM 766 C C . GLU A 1 103 ? 13.672 -12.755 9.381 1.00 85.56 103 GLU A C 1
ATOM 768 O O . GLU A 1 103 ? 14.338 -11.737 9.175 1.00 85.56 103 GLU A O 1
ATOM 773 N N . ARG A 1 104 ? 12.521 -13.003 8.750 1.00 86.56 104 ARG A N 1
ATOM 774 C CA . ARG A 1 104 ? 11.877 -12.077 7.825 1.00 86.56 104 ARG A CA 1
ATOM 775 C C . ARG A 1 104 ? 11.656 -10.732 8.489 1.00 86.56 104 ARG A C 1
ATOM 777 O O . ARG A 1 104 ? 12.076 -9.720 7.935 1.00 86.56 104 ARG A O 1
ATOM 784 N N . HIS A 1 105 ? 11.047 -10.703 9.672 1.00 82.12 105 HIS A N 1
ATOM 785 C CA . HIS A 1 105 ? 10.779 -9.460 10.383 1.00 82.12 105 HIS A CA 1
ATOM 786 C C . HIS A 1 105 ? 12.074 -8.693 10.696 1.00 82.12 105 HIS A C 1
ATOM 788 O O . HIS A 1 105 ? 12.224 -7.533 10.302 1.00 82.12 105 HIS A O 1
ATOM 794 N N . ARG A 1 106 ? 13.050 -9.369 11.314 1.00 83.94 106 ARG A N 1
ATOM 795 C CA . ARG A 1 106 ? 14.351 -8.790 11.676 1.00 83.94 106 ARG A CA 1
ATOM 796 C C . ARG A 1 106 ? 15.080 -8.198 10.468 1.00 83.94 106 ARG A C 1
ATOM 798 O O . ARG A 1 106 ? 15.584 -7.077 10.534 1.00 83.94 106 ARG A O 1
ATOM 805 N N . ARG A 1 107 ? 15.139 -8.932 9.353 1.00 88.31 107 ARG A N 1
ATOM 806 C CA . ARG A 1 107 ? 15.796 -8.457 8.126 1.00 88.31 107 ARG A CA 1
ATOM 807 C C . ARG A 1 107 ? 15.025 -7.334 7.445 1.00 88.31 107 ARG A C 1
ATOM 809 O O . ARG A 1 107 ? 15.648 -6.412 6.929 1.00 88.31 107 ARG A O 1
ATOM 816 N N . SER A 1 108 ? 13.695 -7.378 7.472 1.00 87.56 108 SER A N 1
ATOM 817 C CA . SER A 1 108 ? 12.849 -6.325 6.900 1.00 87.56 108 SER A CA 1
ATOM 818 C C . SER A 1 108 ? 13.039 -4.998 7.633 1.00 87.56 108 SER A C 1
ATOM 820 O O . SER A 1 108 ? 13.156 -3.959 6.987 1.00 87.56 108 SER A O 1
ATOM 822 N N . LEU A 1 109 ? 13.147 -5.024 8.968 1.00 83.12 109 LEU A N 1
ATOM 823 C CA . LEU A 1 109 ? 13.492 -3.837 9.756 1.00 83.12 109 LEU A CA 1
ATOM 824 C C . LEU A 1 109 ? 14.894 -3.315 9.428 1.00 83.12 109 LEU A C 1
ATOM 826 O O . LEU A 1 109 ? 15.069 -2.114 9.246 1.00 83.12 109 LEU A O 1
ATOM 830 N N . ALA A 1 110 ? 15.884 -4.205 9.316 1.00 85.69 110 ALA A N 1
ATOM 831 C CA . ALA A 1 110 ? 17.245 -3.813 8.952 1.00 85.69 110 ALA A CA 1
ATOM 832 C C . ALA A 1 110 ? 17.306 -3.175 7.552 1.00 85.69 110 ALA A C 1
ATOM 834 O O . ALA A 1 110 ? 18.001 -2.181 7.354 1.00 85.69 110 ALA A O 1
ATOM 835 N N . LEU A 1 111 ? 16.544 -3.706 6.591 1.00 88.75 111 LEU A N 1
ATOM 836 C CA . LEU A 1 111 ? 16.400 -3.111 5.265 1.00 88.75 111 LEU A CA 1
ATOM 837 C C . LEU A 1 111 ? 15.735 -1.733 5.336 1.00 88.75 111 LEU A C 1
ATOM 839 O O . LEU A 1 111 ? 16.229 -0.794 4.720 1.00 88.75 111 LEU A O 1
ATOM 843 N N . ALA A 1 112 ? 14.636 -1.597 6.082 1.00 85.56 112 ALA A N 1
ATOM 844 C CA . ALA A 1 112 ? 13.962 -0.315 6.270 1.00 85.56 112 ALA A CA 1
ATOM 845 C C . ALA A 1 112 ? 14.909 0.741 6.865 1.00 85.56 112 ALA A C 1
ATOM 847 O O . ALA A 1 112 ? 14.967 1.863 6.363 1.00 85.56 112 ALA A O 1
ATOM 848 N N . ASP A 1 113 ? 15.702 0.367 7.874 1.00 83.75 113 ASP A N 1
ATOM 849 C CA . ASP A 1 113 ? 16.730 1.230 8.466 1.00 83.75 113 ASP A CA 1
ATOM 850 C C . ASP A 1 113 ? 17.811 1.621 7.466 1.00 83.75 113 ASP A C 1
ATOM 852 O O . ASP A 1 113 ? 18.121 2.806 7.333 1.00 83.75 113 ASP A O 1
ATOM 856 N N . ALA A 1 114 ? 18.319 0.664 6.691 1.00 86.25 114 ALA A N 1
ATOM 857 C CA . ALA A 1 114 ? 19.297 0.937 5.648 1.00 86.25 114 ALA A CA 1
ATOM 858 C C . ALA A 1 114 ? 18.755 1.899 4.575 1.00 86.25 114 ALA A C 1
ATOM 860 O O . ALA A 1 114 ? 19.460 2.832 4.188 1.00 86.25 114 ALA A O 1
ATOM 861 N N . LEU A 1 115 ? 17.505 1.721 4.130 1.00 86.38 115 LEU A N 1
ATOM 862 C CA . LEU A 1 115 ? 16.856 2.599 3.150 1.00 86.38 115 LEU A CA 1
ATOM 863 C C . LEU A 1 115 ? 16.715 4.025 3.694 1.00 86.38 115 LEU A C 1
ATOM 865 O O . LEU A 1 115 ? 17.160 4.980 3.063 1.00 86.38 115 LEU A O 1
ATOM 869 N N . VAL A 1 116 ? 16.148 4.170 4.890 1.00 82.62 116 VAL A N 1
ATOM 870 C CA . VAL A 1 116 ? 15.918 5.468 5.540 1.00 82.62 116 VAL A CA 1
ATOM 871 C C . VAL A 1 116 ? 17.239 6.203 5.808 1.00 82.62 116 VAL A C 1
ATOM 873 O O . VAL A 1 116 ? 17.362 7.392 5.502 1.00 82.62 116 VAL A O 1
ATOM 876 N N . ARG A 1 117 ? 18.269 5.500 6.303 1.00 83.25 117 ARG A N 1
ATOM 877 C CA . ARG A 1 117 ? 19.611 6.075 6.500 1.00 83.25 117 ARG A CA 1
ATOM 878 C C . ARG A 1 117 ? 20.285 6.443 5.185 1.00 83.25 117 ARG A C 1
ATOM 880 O O . ARG A 1 117 ? 20.930 7.487 5.122 1.00 83.25 117 ARG A O 1
ATOM 887 N N . GLY A 1 118 ? 20.134 5.617 4.150 1.00 82.81 118 GLY A N 1
ATOM 888 C CA . GLY A 1 118 ? 20.661 5.878 2.808 1.00 82.81 118 GLY A CA 1
ATOM 889 C C . GLY A 1 118 ? 20.090 7.155 2.186 1.00 82.81 118 GLY A C 1
ATOM 890 O O . GLY A 1 118 ? 20.788 7.842 1.446 1.00 82.81 118 GLY A O 1
ATOM 891 N N . LEU A 1 119 ? 18.862 7.521 2.560 1.00 79.31 119 LEU A N 1
ATOM 892 C CA . LEU A 1 119 ? 18.206 8.775 2.176 1.00 79.31 119 LEU A CA 1
ATOM 893 C C . LEU A 1 119 ? 18.584 9.970 3.073 1.00 79.31 119 LEU A C 1
ATOM 895 O O . LEU A 1 119 ? 18.099 11.082 2.867 1.00 79.31 119 LEU A O 1
ATOM 899 N N . GLY A 1 120 ? 19.464 9.767 4.059 1.00 76.81 120 GLY A N 1
ATOM 900 C CA . GLY A 1 120 ? 19.945 10.809 4.966 1.00 76.81 120 GLY A CA 1
ATOM 901 C C . GLY A 1 120 ? 18.983 11.155 6.105 1.00 76.81 120 GLY A C 1
ATOM 902 O O . GLY A 1 120 ? 19.212 12.138 6.811 1.00 76.81 120 GLY A O 1
ATOM 903 N N . TRP A 1 121 ? 17.922 10.372 6.318 1.00 75.81 121 TRP A N 1
ATOM 904 C CA . TRP A 1 121 ? 16.935 10.631 7.367 1.00 75.81 121 TRP A CA 1
ATOM 905 C C . TRP A 1 121 ? 17.396 9.988 8.674 1.00 75.81 121 TRP A C 1
ATOM 907 O O . TRP A 1 121 ? 17.267 8.783 8.886 1.00 75.81 121 TRP A O 1
ATOM 917 N N . ARG A 1 122 ? 17.995 10.794 9.553 1.00 61.94 122 ARG A N 1
ATOM 918 C CA . ARG A 1 122 ? 18.395 10.340 10.891 1.00 61.94 122 ARG A CA 1
ATOM 919 C C . ARG A 1 122 ? 17.138 10.136 11.756 1.00 61.94 122 ARG A C 1
ATOM 921 O O . ARG A 1 122 ? 16.166 10.866 11.612 1.00 61.94 122 ARG A O 1
ATOM 928 N N . ASP A 1 123 ? 17.161 9.110 12.604 1.00 64.31 123 ASP A N 1
ATOM 929 C CA . ASP A 1 123 ? 16.173 8.808 13.662 1.00 64.31 123 ASP A CA 1
ATOM 930 C C . ASP A 1 123 ? 14.789 8.260 13.257 1.00 64.31 123 ASP A C 1
ATOM 932 O O . ASP A 1 123 ? 14.019 7.852 14.125 1.00 64.31 123 ASP A O 1
ATOM 936 N N . ALA A 1 124 ? 14.485 8.112 11.967 1.00 59.59 124 ALA A N 1
ATOM 937 C CA . ALA A 1 124 ? 13.175 7.614 11.525 1.00 59.59 124 ALA A CA 1
ATOM 938 C C . ALA A 1 124 ? 12.886 6.133 11.866 1.00 59.59 124 ALA A C 1
ATOM 940 O O . ALA A 1 124 ? 11.727 5.747 11.994 1.00 59.59 124 ALA A O 1
ATOM 941 N N . VAL A 1 125 ? 13.911 5.301 12.086 1.00 58.06 125 VAL A N 1
ATOM 942 C CA . VAL A 1 125 ? 13.723 3.921 12.588 1.00 58.06 125 VAL A CA 1
ATOM 943 C C . VAL A 1 125 ? 13.484 3.878 14.091 1.00 58.06 125 VAL A C 1
ATOM 945 O O . VAL A 1 125 ? 12.785 2.986 14.569 1.00 58.06 125 VAL A O 1
ATOM 948 N N . GLY A 1 126 ? 13.952 4.888 14.831 1.00 63.16 126 GLY A N 1
ATOM 949 C CA . GLY A 1 126 ? 13.593 5.061 16.238 1.00 63.16 126 GLY A CA 1
ATOM 950 C C . GLY A 1 126 ? 12.078 5.170 16.432 1.00 63.16 126 GLY A C 1
ATOM 951 O O . GLY A 1 126 ? 11.554 4.683 17.426 1.00 63.16 126 GLY A O 1
ATOM 952 N N . TRP A 1 127 ? 11.350 5.700 15.443 1.00 63.53 127 TRP A N 1
ATOM 953 C CA . TRP A 1 127 ? 9.884 5.754 15.464 1.00 63.53 127 TRP A CA 1
ATOM 954 C C . TRP A 1 127 ? 9.216 4.383 15.342 1.00 63.53 127 TRP A C 1
ATOM 956 O O . TRP A 1 127 ? 8.077 4.229 15.761 1.00 63.53 127 TRP A O 1
ATOM 966 N N . CYS A 1 128 ? 9.907 3.379 14.800 1.00 61.38 128 CYS A N 1
ATOM 967 C CA . CYS A 1 128 ? 9.407 2.005 14.749 1.00 61.38 128 CYS A CA 1
ATOM 968 C C . CYS A 1 128 ? 9.802 1.185 15.980 1.00 61.38 128 CYS A C 1
ATOM 970 O O . CYS A 1 128 ? 9.252 0.109 16.177 1.00 61.38 128 CYS A O 1
ATOM 972 N N . ALA A 1 129 ? 10.727 1.670 16.816 1.00 62.59 129 ALA A N 1
ATOM 973 C CA . ALA A 1 129 ? 11.181 0.955 18.008 1.00 62.59 129 ALA A CA 1
ATOM 974 C C . ALA A 1 129 ? 10.056 0.592 19.005 1.00 62.59 129 ALA A C 1
ATOM 976 O O . ALA A 1 129 ? 10.139 -0.486 19.587 1.00 62.59 129 ALA A O 1
ATOM 977 N N . PRO A 1 130 ? 8.984 1.396 19.190 1.00 58.59 130 PRO A N 1
ATOM 978 C CA . PRO A 1 130 ? 7.837 1.001 20.016 1.00 58.59 130 PRO A CA 1
ATOM 979 C C . PRO A 1 130 ? 6.978 -0.102 19.383 1.00 58.59 130 PRO A C 1
ATOM 981 O O . PRO A 1 130 ? 6.116 -0.673 20.043 1.00 58.59 130 PRO A O 1
ATOM 984 N N . LEU A 1 131 ? 7.174 -0.374 18.093 1.00 63.34 131 LEU A N 1
ATOM 985 C CA . LEU A 1 131 ? 6.349 -1.253 17.278 1.00 63.34 131 LEU A CA 1
ATOM 986 C C . LEU A 1 131 ? 7.066 -2.578 17.023 1.00 63.34 131 LEU A C 1
ATOM 988 O O . LEU A 1 131 ? 7.140 -3.004 15.875 1.00 63.34 131 LEU A O 1
ATOM 992 N N . VAL A 1 132 ? 7.631 -3.206 18.061 1.00 59.28 132 VAL A N 1
ATOM 993 C CA . VAL A 1 132 ? 8.219 -4.551 17.943 1.00 59.28 132 VAL A CA 1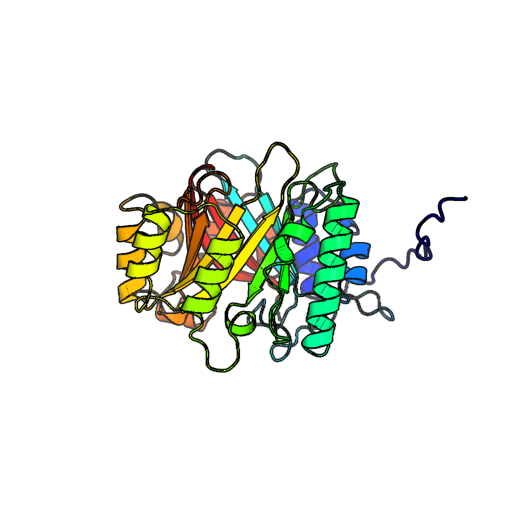
ATOM 994 C C . VAL A 1 132 ? 7.065 -5.547 17.798 1.00 59.28 132 VAL A C 1
ATOM 996 O O . VAL A 1 132 ? 6.390 -5.835 18.786 1.00 59.28 132 VAL A O 1
ATOM 999 N N . PRO A 1 133 ? 6.777 -6.053 16.590 1.00 59.47 133 PRO A N 1
ATOM 1000 C CA . PRO A 1 133 ? 5.741 -7.042 16.414 1.00 59.47 133 PRO A CA 1
ATOM 1001 C C . PRO A 1 133 ? 6.255 -8.417 16.860 1.00 59.47 133 PRO A C 1
ATOM 1003 O O . PRO A 1 133 ? 7.455 -8.704 16.872 1.00 59.47 133 PRO A O 1
ATOM 1006 N N . GLN A 1 134 ? 5.315 -9.298 17.167 1.00 57.47 134 GLN A N 1
ATOM 1007 C CA . GLN A 1 134 ? 5.543 -10.730 17.194 1.00 57.47 134 GLN A CA 1
ATOM 1008 C C . GLN A 1 134 ? 5.993 -11.207 15.800 1.00 57.47 134 GLN A C 1
ATOM 1010 O O . GLN A 1 134 ? 5.562 -10.666 14.773 1.00 57.47 134 GLN A O 1
ATOM 1015 N N . PRO A 1 135 ? 6.843 -12.237 15.733 1.00 55.00 135 PRO A N 1
ATOM 1016 C CA . PRO A 1 135 ? 7.321 -12.790 14.477 1.00 55.00 135 PRO A CA 1
ATOM 1017 C C . PRO A 1 135 ? 6.215 -13.590 13.768 1.00 55.00 135 PRO A C 1
ATOM 1019 O O . PRO A 1 135 ? 6.130 -14.806 13.878 1.00 55.00 135 PRO A O 1
ATOM 1022 N N . LEU A 1 136 ? 5.339 -12.909 13.025 1.00 57.09 136 LEU A N 1
ATOM 1023 C CA . LEU A 1 136 ? 4.291 -13.531 12.204 1.00 57.09 136 LEU A CA 1
ATOM 1024 C C . LEU A 1 136 ? 4.491 -13.252 10.704 1.00 57.09 136 LEU A C 1
ATOM 1026 O O . LEU A 1 136 ? 5.216 -12.345 10.291 1.00 57.09 136 LEU A O 1
ATOM 1030 N N . VAL A 1 137 ? 3.829 -14.044 9.856 1.00 50.91 137 VAL A N 1
ATOM 1031 C CA . VAL A 1 137 ? 3.839 -13.870 8.392 1.00 50.91 137 VAL A CA 1
ATOM 1032 C C . VAL A 1 137 ? 3.273 -12.493 8.012 1.00 50.91 137 VAL A C 1
ATOM 1034 O O . VAL A 1 137 ? 2.213 -12.086 8.492 1.00 50.91 137 VAL A O 1
ATOM 1037 N N . GLY A 1 138 ? 3.956 -11.770 7.116 1.00 54.97 138 GLY A N 1
ATOM 1038 C CA . GLY A 1 138 ? 3.527 -10.430 6.691 1.00 54.97 138 GLY A CA 1
ATOM 1039 C C . GLY A 1 138 ? 3.836 -9.317 7.690 1.00 54.97 138 GLY A C 1
ATOM 1040 O O . GLY A 1 138 ? 3.205 -8.272 7.615 1.00 54.97 138 GLY A O 1
ATOM 1041 N N . ALA A 1 139 ? 4.766 -9.527 8.629 1.00 60.09 139 ALA A N 1
ATOM 1042 C CA . ALA A 1 139 ? 5.026 -8.585 9.720 1.00 60.09 139 ALA A CA 1
ATOM 1043 C C . ALA A 1 139 ? 5.372 -7.158 9.265 1.00 60.09 139 ALA A C 1
ATOM 1045 O O . ALA A 1 139 ? 5.024 -6.219 9.975 1.00 60.09 139 ALA A O 1
ATOM 1046 N N . LEU A 1 140 ? 6.046 -6.985 8.119 1.00 76.88 140 LEU A N 1
ATOM 1047 C CA . LEU A 1 140 ? 6.441 -5.670 7.617 1.00 76.88 140 LEU A CA 1
ATOM 1048 C C . LEU A 1 140 ? 6.449 -5.612 6.083 1.00 76.88 140 LEU A C 1
ATOM 1050 O O . LEU A 1 140 ? 7.253 -6.292 5.451 1.00 76.88 140 LEU A O 1
ATOM 1054 N N . TRP A 1 141 ? 5.622 -4.747 5.495 1.00 86.00 141 TRP A N 1
ATOM 1055 C CA . TRP A 1 141 ? 5.749 -4.353 4.086 1.00 86.00 141 TRP A CA 1
ATOM 1056 C C . TRP A 1 141 ? 6.396 -2.980 3.960 1.00 86.00 141 TRP A C 1
ATOM 1058 O O . TRP A 1 141 ? 6.192 -2.106 4.805 1.00 86.00 141 TRP A O 1
ATOM 1068 N N . ILE A 1 142 ? 7.146 -2.777 2.879 1.00 83.06 142 ILE A N 1
ATOM 1069 C CA . ILE A 1 142 ? 7.831 -1.514 2.596 1.00 83.06 142 ILE A CA 1
ATOM 1070 C C . ILE A 1 142 ? 7.255 -0.921 1.318 1.00 83.06 142 ILE A C 1
ATOM 1072 O O . ILE A 1 142 ? 7.320 -1.528 0.255 1.00 83.06 142 ILE A O 1
ATOM 1076 N N . GLY A 1 143 ? 6.688 0.274 1.420 1.00 84.56 143 GLY A N 1
ATOM 1077 C CA . GLY A 1 143 ? 6.233 1.068 0.291 1.00 84.56 143 GLY A CA 1
ATOM 1078 C C . GLY A 1 143 ? 7.150 2.256 0.045 1.00 84.56 143 GLY A C 1
ATOM 1079 O O . GLY A 1 143 ? 7.670 2.840 0.988 1.00 84.56 143 GLY A O 1
ATOM 1080 N N . GLY A 1 144 ? 7.290 2.689 -1.200 1.00 85.06 144 GLY A N 1
ATOM 1081 C CA . GLY A 1 144 ? 7.986 3.937 -1.489 1.00 85.06 144 GLY A CA 1
ATOM 1082 C C . GLY A 1 144 ? 7.566 4.557 -2.812 1.00 85.06 144 GLY A C 1
ATOM 1083 O O . GLY A 1 144 ? 7.073 3.873 -3.714 1.00 85.06 144 GLY A O 1
ATOM 1084 N N . ARG A 1 145 ? 7.707 5.883 -2.905 1.00 89.06 145 ARG A N 1
ATOM 1085 C CA . ARG A 1 145 ? 7.385 6.647 -4.119 1.00 89.06 145 ARG A CA 1
ATOM 1086 C C . ARG A 1 145 ? 8.577 6.669 -5.069 1.00 89.06 145 ARG A C 1
ATOM 1088 O O . ARG A 1 145 ? 9.706 6.912 -4.657 1.00 89.06 145 ARG A O 1
ATOM 1095 N N . LEU A 1 146 ? 8.305 6.458 -6.349 1.00 87.75 146 LEU A N 1
ATOM 1096 C CA . LEU A 1 146 ? 9.287 6.621 -7.410 1.00 87.75 146 LEU A CA 1
ATOM 1097 C C . LEU A 1 146 ? 9.311 8.092 -7.847 1.00 87.75 146 LEU A C 1
ATOM 1099 O O . LEU A 1 146 ? 8.296 8.622 -8.306 1.00 87.75 146 LEU A O 1
ATOM 1103 N N . SER A 1 147 ? 10.454 8.750 -7.672 1.00 79.44 147 SER A N 1
ATOM 1104 C CA . SER A 1 147 ? 10.690 10.157 -8.006 1.00 79.44 147 SER A CA 1
ATOM 1105 C C . SER A 1 147 ? 11.773 10.273 -9.074 1.00 79.44 147 SER A C 1
ATOM 1107 O O . SER A 1 147 ? 12.760 9.542 -9.051 1.00 79.44 147 SER A O 1
ATOM 1109 N N . ARG A 1 148 ? 11.604 11.191 -10.031 1.00 75.81 148 ARG A N 1
ATOM 1110 C CA . ARG A 1 148 ? 12.625 11.455 -11.056 1.00 75.81 148 ARG A CA 1
ATOM 1111 C C . ARG A 1 148 ? 13.800 12.219 -10.444 1.00 75.81 148 ARG A C 1
ATOM 1113 O O . ARG A 1 148 ? 13.587 13.219 -9.767 1.00 75.81 148 ARG A O 1
ATOM 1120 N N . GLY A 1 149 ? 15.028 11.793 -10.741 1.00 64.88 149 GLY A N 1
ATOM 1121 C CA . GLY A 1 149 ? 16.252 12.574 -10.489 1.00 64.88 149 GLY A CA 1
ATOM 1122 C C . GLY A 1 149 ? 16.804 12.538 -9.060 1.00 64.88 149 GLY A C 1
ATOM 1123 O O . GLY A 1 149 ? 17.898 13.040 -8.822 1.00 64.88 149 GLY A O 1
ATOM 1124 N N . THR A 1 150 ? 16.099 11.911 -8.126 1.00 62.31 150 THR A N 1
ATOM 1125 C CA . THR A 1 150 ? 16.558 11.623 -6.764 1.00 62.31 150 THR A CA 1
ATOM 1126 C C . THR A 1 150 ? 16.504 10.110 -6.564 1.00 62.31 150 THR A C 1
ATOM 1128 O O . THR A 1 150 ? 15.799 9.421 -7.300 1.00 62.31 150 THR A O 1
ATOM 1131 N N . ALA A 1 151 ? 17.307 9.555 -5.656 1.00 77.19 151 ALA A N 1
ATOM 1132 C CA . ALA A 1 151 ? 17.333 8.111 -5.410 1.00 77.19 151 ALA A CA 1
ATOM 1133 C C . ALA A 1 151 ? 15.905 7.527 -5.269 1.00 77.19 151 ALA A C 1
ATOM 1135 O O . ALA A 1 151 ? 15.007 8.230 -4.794 1.00 77.19 151 ALA A O 1
ATOM 1136 N N . PRO A 1 152 ? 15.661 6.261 -5.660 1.00 80.25 152 PRO A N 1
ATOM 1137 C CA . PRO A 1 152 ? 14.360 5.636 -5.437 1.00 80.25 152 PRO A CA 1
ATOM 1138 C C . PRO A 1 152 ? 13.929 5.807 -3.975 1.00 80.25 152 PRO A C 1
ATOM 1140 O O . PRO A 1 152 ? 14.735 5.654 -3.061 1.00 80.25 152 PRO A O 1
ATOM 1143 N N . PHE A 1 153 ? 12.655 6.149 -3.772 1.00 84.75 153 PHE A N 1
ATOM 1144 C CA . PHE A 1 153 ? 12.052 6.420 -2.462 1.00 84.75 153 PHE A CA 1
ATOM 1145 C C . PHE A 1 153 ? 12.501 7.710 -1.762 1.00 84.75 153 PHE A C 1
ATOM 1147 O O . PHE A 1 153 ? 12.083 7.946 -0.63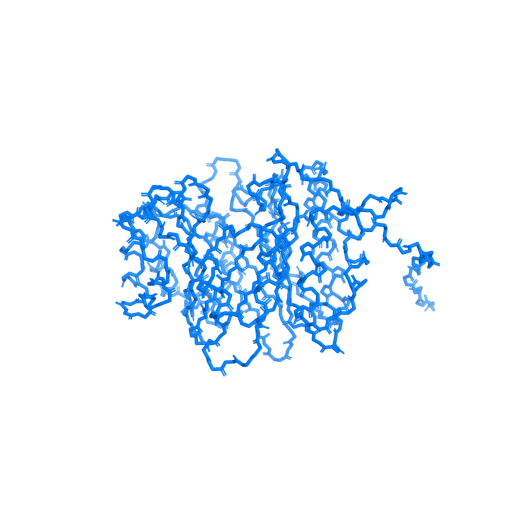1 1.00 84.75 153 PHE A O 1
ATOM 1154 N N . ALA A 1 154 ? 13.244 8.601 -2.429 1.00 81.75 154 ALA A N 1
ATOM 1155 C CA . ALA A 1 154 ? 13.660 9.888 -1.859 1.00 81.75 154 ALA A CA 1
ATOM 1156 C C . ALA A 1 154 ? 12.503 10.799 -1.412 1.00 81.75 154 ALA A C 1
ATOM 1158 O O . ALA A 1 154 ? 12.707 11.690 -0.594 1.00 81.75 154 ALA A O 1
ATOM 1159 N N . ASP A 1 155 ? 11.289 10.570 -1.906 1.00 82.00 155 ASP A N 1
ATOM 1160 C CA . ASP A 1 155 ? 10.097 11.320 -1.497 1.00 82.00 155 ASP A CA 1
ATOM 1161 C C . ASP A 1 155 ? 9.379 10.728 -0.273 1.00 82.00 155 ASP A C 1
ATOM 1163 O O . ASP A 1 155 ? 8.433 11.328 0.243 1.00 82.00 155 ASP A O 1
ATOM 1167 N N . GLY A 1 156 ? 9.766 9.530 0.164 1.00 85.25 156 GLY A N 1
ATOM 1168 C CA . GLY A 1 156 ? 9.176 8.881 1.325 1.00 85.25 156 GLY A CA 1
ATOM 1169 C C . GLY A 1 156 ? 9.200 7.358 1.273 1.00 85.25 156 GLY A C 1
ATOM 1170 O O . GLY A 1 156 ? 9.048 6.747 0.210 1.00 85.25 156 GLY A O 1
ATOM 1171 N N . VAL A 1 157 ? 9.299 6.767 2.463 1.00 87.69 157 VAL A N 1
ATOM 1172 C CA . VAL A 1 157 ? 9.179 5.331 2.725 1.00 87.69 157 VAL A CA 1
ATOM 1173 C C . VAL A 1 157 ? 8.004 5.106 3.672 1.00 87.69 157 VAL A C 1
ATOM 1175 O O . VAL A 1 157 ? 7.835 5.818 4.657 1.00 87.69 157 VAL A O 1
ATOM 1178 N N . ALA A 1 158 ? 7.177 4.115 3.371 1.00 89.56 158 ALA A N 1
ATOM 1179 C CA . ALA A 1 158 ? 6.055 3.679 4.183 1.00 89.56 158 ALA A CA 1
ATOM 1180 C C . ALA A 1 158 ? 6.328 2.274 4.721 1.00 89.56 158 ALA A C 1
ATOM 1182 O O . ALA A 1 158 ? 6.663 1.376 3.957 1.00 89.56 158 ALA A O 1
ATOM 1183 N N . LEU A 1 159 ? 6.156 2.082 6.019 1.00 88.38 159 LEU A N 1
ATOM 1184 C CA . LEU A 1 159 ? 6.351 0.818 6.717 1.00 88.38 159 LEU A CA 1
ATOM 1185 C C . LEU A 1 159 ? 4.993 0.333 7.200 1.00 88.38 159 LEU A C 1
ATOM 1187 O O . LEU A 1 159 ? 4.361 1.038 7.975 1.00 88.38 159 LEU A O 1
ATOM 1191 N N . TYR A 1 160 ? 4.527 -0.821 6.727 1.00 89.31 160 TYR A N 1
ATOM 1192 C CA . TYR A 1 160 ? 3.215 -1.377 7.066 1.00 89.31 160 TYR A CA 1
ATOM 1193 C C . TYR A 1 160 ? 3.384 -2.588 7.969 1.00 89.31 160 TYR A C 1
ATOM 1195 O O . TYR A 1 160 ? 3.940 -3.595 7.547 1.00 89.31 160 TYR A O 1
ATOM 1203 N N . LEU A 1 161 ? 2.870 -2.498 9.184 1.00 86.31 161 LEU A N 1
ATOM 1204 C CA . LEU A 1 161 ? 2.890 -3.546 10.190 1.00 86.31 161 LEU A CA 1
ATOM 1205 C C . LEU A 1 161 ? 1.546 -4.263 10.202 1.00 86.31 161 LEU A C 1
ATOM 1207 O O . LEU A 1 161 ? 0.504 -3.620 10.342 1.00 86.31 161 LEU A O 1
ATOM 1211 N N . ASN A 1 162 ? 1.561 -5.586 10.062 1.00 83.69 162 ASN A N 1
ATOM 1212 C CA . ASN A 1 162 ? 0.348 -6.398 10.143 1.00 83.69 162 ASN A CA 1
ATOM 1213 C C . ASN A 1 162 ? -0.231 -6.347 11.568 1.00 83.69 162 ASN A C 1
ATOM 1215 O O . ASN A 1 162 ? 0.475 -6.609 12.539 1.00 83.69 162 ASN A O 1
ATOM 1219 N N . ALA A 1 163 ? -1.525 -6.046 11.692 1.00 84.38 163 ALA A N 1
ATOM 1220 C CA . ALA A 1 163 ? -2.200 -5.934 12.981 1.00 84.38 163 ALA A CA 1
ATOM 1221 C C . ALA A 1 163 ? -2.176 -7.249 13.782 1.00 84.38 163 ALA A C 1
ATOM 1223 O O . ALA A 1 163 ? -2.053 -7.213 15.004 1.00 84.38 163 ALA A O 1
ATOM 1224 N N . GLU A 1 164 ? -2.233 -8.406 13.110 1.00 78.50 164 GLU A N 1
ATOM 1225 C CA . GLU A 1 164 ? -2.101 -9.717 13.766 1.00 78.50 164 GLU A CA 1
ATOM 1226 C C . GLU A 1 164 ? -0.717 -9.887 14.400 1.00 78.50 164 GLU A C 1
ATOM 1228 O O . GLU A 1 164 ? -0.606 -10.426 15.495 1.00 78.50 164 GLU A O 1
ATOM 1233 N N . ALA A 1 165 ? 0.329 -9.376 13.743 1.00 74.19 165 ALA A N 1
ATOM 1234 C CA . ALA A 1 165 ? 1.698 -9.422 14.251 1.00 74.19 165 ALA A CA 1
ATOM 1235 C C . ALA A 1 165 ? 1.902 -8.496 15.456 1.00 74.19 165 ALA A C 1
ATOM 1237 O O . ALA A 1 165 ? 2.834 -8.686 16.224 1.00 74.19 165 ALA A O 1
ATOM 1238 N N . MET A 1 166 ? 1.041 -7.500 15.652 1.00 73.31 166 MET A N 1
ATOM 1239 C CA . MET A 1 166 ? 1.140 -6.573 16.781 1.00 73.31 166 MET A CA 1
ATOM 1240 C C . MET A 1 166 ? 0.409 -7.065 18.032 1.00 73.31 166 MET A C 1
ATOM 1242 O O . MET A 1 166 ? 0.668 -6.567 19.125 1.00 73.31 166 MET A O 1
ATOM 1246 N N . ALA A 1 167 ? -0.518 -8.012 17.896 1.00 71.44 167 ALA A N 1
ATOM 1247 C CA . ALA A 1 167 ? -1.229 -8.559 19.037 1.00 71.44 167 ALA A CA 1
ATOM 1248 C C . ALA A 1 167 ? -0.363 -9.603 19.753 1.00 71.44 167 ALA A C 1
ATOM 1250 O O . ALA A 1 167 ? 0.078 -10.580 19.152 1.00 71.44 167 ALA A O 1
ATOM 1251 N N . GLU A 1 168 ? -0.153 -9.424 21.057 1.00 65.25 168 GLU A N 1
ATOM 1252 C CA . GLU A 1 168 ? 0.313 -10.518 21.910 1.00 65.25 168 GLU A CA 1
ATOM 1253 C C . GLU A 1 168 ? -0.687 -11.678 21.847 1.00 65.25 168 GLU A C 1
ATOM 1255 O O . GLU A 1 168 ? -1.898 -11.465 21.726 1.00 65.25 168 GLU A O 1
ATOM 1260 N N . THR A 1 169 ? -0.196 -12.912 21.955 1.00 59.16 169 THR A N 1
ATOM 1261 C CA . THR A 1 169 ? -1.038 -14.112 21.954 1.00 59.16 169 THR A CA 1
ATOM 1262 C C . THR A 1 169 ? -2.164 -13.984 22.986 1.00 59.16 169 THR A C 1
ATOM 1264 O O . THR A 1 169 ? -1.920 -13.966 24.189 1.00 59.16 169 THR A O 1
ATOM 1267 N N . GLY A 1 170 ? -3.412 -13.892 22.515 1.00 54.41 170 GLY A N 1
ATOM 1268 C CA . GLY A 1 170 ? -4.609 -13.772 23.359 1.00 54.41 170 GLY A CA 1
ATOM 1269 C C . GLY A 1 170 ? -5.045 -12.340 23.708 1.00 54.41 170 GLY A C 1
ATOM 1270 O O . GLY A 1 170 ? -6.130 -12.165 24.263 1.00 54.41 170 GLY A O 1
ATOM 1271 N N . ALA A 1 171 ? -4.273 -11.307 23.355 1.00 63.50 171 ALA A N 1
ATOM 1272 C CA . ALA A 1 171 ? -4.691 -9.916 23.511 1.00 63.50 171 ALA A CA 1
ATOM 1273 C C . ALA A 1 171 ? -5.606 -9.473 22.349 1.00 63.50 171 ALA A C 1
ATOM 1275 O O . ALA A 1 171 ? -5.346 -9.804 21.190 1.00 63.50 171 ALA A O 1
ATOM 1276 N N . PRO A 1 172 ? -6.665 -8.676 22.601 1.00 84.31 172 PRO A N 1
ATOM 1277 C CA . PRO A 1 172 ? -7.472 -8.122 21.519 1.00 84.31 172 PRO A CA 1
ATOM 1278 C C . PRO A 1 172 ? -6.627 -7.213 20.615 1.00 84.31 172 PRO A C 1
ATOM 1280 O O . PRO A 1 172 ? -6.069 -6.225 21.094 1.00 84.31 172 PRO A O 1
ATOM 1283 N N . VAL A 1 173 ? -6.603 -7.488 19.306 1.00 87.00 173 VAL A N 1
ATOM 1284 C CA . VAL A 1 173 ? -5.854 -6.710 18.293 1.00 87.00 173 VAL A CA 1
ATOM 1285 C C . VAL A 1 173 ? -6.093 -5.202 18.430 1.00 87.00 173 VAL A C 1
ATOM 1287 O O . VAL A 1 173 ? -5.156 -4.412 18.397 1.00 87.00 173 VAL A O 1
ATOM 1290 N N . TRP A 1 174 ? -7.341 -4.785 18.661 1.00 89.50 174 TRP A N 1
ATOM 1291 C CA . TRP A 1 174 ? -7.688 -3.376 18.874 1.00 89.50 174 TRP A CA 1
ATOM 1292 C C . TRP A 1 174 ? -6.909 -2.719 20.018 1.00 89.50 174 TRP A C 1
ATOM 1294 O O . TRP A 1 174 ? -6.478 -1.578 19.874 1.00 89.50 174 TRP A O 1
ATOM 1304 N N . ARG A 1 175 ? -6.687 -3.428 21.131 1.00 88.25 175 ARG A N 1
ATOM 1305 C CA . ARG A 1 175 ? -5.929 -2.898 22.272 1.00 88.25 175 ARG A CA 1
ATOM 1306 C C . ARG A 1 175 ? -4.470 -2.655 21.891 1.00 88.25 175 ARG A C 1
ATOM 1308 O O . ARG A 1 175 ? -3.951 -1.586 22.193 1.00 88.25 175 ARG A O 1
ATOM 1315 N N . ALA A 1 176 ? -3.845 -3.609 21.200 1.00 85.94 176 ALA A N 1
ATOM 1316 C CA . ALA A 1 176 ? -2.466 -3.474 20.732 1.00 85.94 176 ALA A CA 1
ATOM 1317 C C . ALA A 1 176 ? -2.312 -2.303 19.746 1.00 85.94 176 ALA A C 1
ATOM 1319 O O . ALA A 1 176 ? -1.407 -1.484 19.882 1.00 85.94 176 ALA A O 1
ATOM 1320 N N . MET A 1 177 ? -3.248 -2.165 18.804 1.00 88.81 177 MET A N 1
ATOM 1321 C CA . MET A 1 177 ? -3.236 -1.083 17.813 1.00 88.81 177 MET A CA 1
ATOM 1322 C C . MET A 1 177 ? -3.440 0.299 18.445 1.00 88.81 177 MET A C 1
ATOM 1324 O O . MET A 1 177 ? -2.777 1.253 18.045 1.00 88.81 177 MET A O 1
ATOM 1328 N N . ILE A 1 178 ? -4.330 0.418 19.438 1.00 90.19 178 ILE A N 1
ATOM 1329 C CA . ILE A 1 178 ? -4.524 1.667 20.191 1.00 90.19 178 ILE A CA 1
ATOM 1330 C C . ILE A 1 178 ? -3.258 2.014 20.980 1.00 90.19 178 ILE A C 1
ATOM 1332 O O . ILE A 1 178 ? -2.779 3.136 20.863 1.00 90.19 178 ILE A O 1
ATOM 1336 N N . GLY A 1 179 ? -2.674 1.052 21.703 1.00 87.69 179 GLY A N 1
ATOM 1337 C CA . GLY A 1 179 ? -1.430 1.275 22.446 1.00 87.69 179 GLY A CA 1
ATOM 1338 C C . GLY A 1 179 ? -0.283 1.732 21.541 1.00 87.69 179 GLY A C 1
ATOM 1339 O O . GLY A 1 179 ? 0.404 2.699 21.852 1.00 87.69 179 GLY A O 1
ATOM 1340 N N . ALA A 1 180 ? -0.138 1.112 20.369 1.00 86.38 180 ALA A N 1
ATOM 1341 C CA . ALA A 1 180 ? 0.835 1.534 19.368 1.00 86.38 180 ALA A CA 1
ATOM 1342 C C . ALA A 1 180 ? 0.592 2.967 18.865 1.00 86.38 180 ALA A C 1
ATOM 1344 O O . ALA A 1 180 ? 1.534 3.748 18.753 1.00 86.38 180 ALA A O 1
ATOM 1345 N N . LEU A 1 181 ? -0.662 3.340 18.587 1.00 90.12 181 LEU A N 1
ATOM 1346 C CA . LEU A 1 181 ? -1.009 4.714 18.212 1.00 90.12 181 LEU A CA 1
ATOM 1347 C C . LEU A 1 181 ? -0.680 5.707 19.331 1.00 90.12 181 LEU A C 1
ATOM 1349 O O . LEU A 1 181 ? -0.141 6.770 19.040 1.00 90.12 181 LEU A O 1
ATOM 1353 N N . ASP A 1 182 ? -0.961 5.362 20.587 1.00 89.94 182 ASP A N 1
ATOM 1354 C CA . ASP A 1 182 ? -0.668 6.206 21.749 1.00 89.94 182 ASP A CA 1
ATOM 1355 C C . ASP A 1 182 ? 0.843 6.392 21.975 1.00 89.94 182 ASP A C 1
ATOM 1357 O O . ASP A 1 182 ? 1.264 7.445 22.446 1.00 89.94 182 ASP A O 1
ATOM 1361 N N . CYS A 1 183 ? 1.674 5.416 21.589 1.00 86.25 183 CYS A N 1
ATOM 1362 C CA . CYS A 1 183 ? 3.133 5.561 21.598 1.00 86.25 183 CYS A CA 1
ATOM 1363 C C . CYS A 1 183 ? 3.661 6.459 20.468 1.00 86.25 183 CYS A C 1
ATOM 1365 O O . CYS A 1 183 ? 4.686 7.116 20.639 1.00 86.25 183 CYS A O 1
ATOM 1367 N N . LEU A 1 184 ? 3.006 6.455 19.304 1.00 85.62 184 LEU A N 1
ATOM 1368 C CA . LEU A 1 184 ? 3.475 7.169 18.110 1.00 85.62 184 LEU A CA 1
ATOM 1369 C C . LEU A 1 184 ? 2.961 8.604 18.002 1.00 85.62 184 LEU A C 1
ATOM 1371 O O . LEU A 1 184 ? 3.543 9.412 17.279 1.00 85.62 184 LEU A O 1
ATOM 1375 N N . LEU A 1 185 ? 1.829 8.898 18.633 1.00 90.00 185 LEU A N 1
ATOM 1376 C CA . LEU A 1 185 ? 1.077 10.123 18.412 1.00 90.00 185 LEU A CA 1
ATOM 1377 C C . LEU A 1 185 ? 0.751 10.806 19.743 1.00 90.00 185 LEU A C 1
ATOM 1379 O O . LEU A 1 185 ? 0.349 10.128 20.691 1.00 90.00 185 LEU A O 1
ATOM 1383 N N . PRO A 1 186 ? 0.789 12.150 19.799 1.00 92.56 186 PRO A N 1
ATOM 1384 C CA . PRO A 1 186 ? 0.293 12.902 20.946 1.00 92.56 186 PRO A CA 1
ATOM 1385 C C . PRO A 1 186 ? -1.144 12.502 21.319 1.00 92.56 186 PRO A C 1
ATOM 1387 O O . PRO A 1 186 ? -1.909 12.089 20.440 1.00 92.56 186 PRO A O 1
ATOM 1390 N N . PRO A 1 187 ? -1.554 12.614 22.593 1.00 95.06 187 PRO A N 1
ATOM 1391 C CA . PRO A 1 187 ? -2.933 12.350 22.993 1.00 95.06 187 PRO A CA 1
ATOM 1392 C C . PRO A 1 187 ? -3.934 13.224 22.222 1.00 95.06 187 PRO A C 1
ATOM 1394 O O . PRO A 1 187 ? -3.750 14.432 22.117 1.00 95.06 187 PRO A O 1
ATOM 1397 N N . SER A 1 188 ? -5.021 12.622 21.726 1.00 95.56 188 SER A N 1
ATOM 1398 C CA . SER A 1 188 ? -6.101 13.331 21.024 1.00 95.56 188 SER A CA 1
ATOM 1399 C C . SER A 1 188 ? -7.467 12.776 21.435 1.00 95.56 188 SER A C 1
ATOM 1401 O O . SER A 1 188 ? -7.729 11.573 21.318 1.00 95.56 188 SER A O 1
ATOM 1403 N N . ALA A 1 189 ? -8.353 13.656 21.915 1.00 94.06 189 ALA A N 1
ATOM 1404 C CA . ALA A 1 189 ? -9.715 13.289 22.304 1.00 94.06 189 ALA A CA 1
ATOM 1405 C C . ALA A 1 189 ? -10.538 12.808 21.098 1.00 94.06 189 ALA A C 1
ATOM 1407 O O . ALA A 1 189 ? -11.266 11.818 21.211 1.00 94.06 189 ALA A O 1
ATOM 1408 N N . ASP A 1 190 ? -10.353 13.449 19.942 1.00 89.81 190 ASP A N 1
ATOM 1409 C CA . ASP A 1 190 ? -11.022 13.102 18.688 1.00 89.81 190 ASP A CA 1
ATOM 1410 C C . ASP A 1 190 ? -10.565 11.743 18.166 1.00 89.81 190 ASP A C 1
ATOM 1412 O O . ASP A 1 190 ? -11.404 10.905 17.825 1.00 89.81 190 ASP A O 1
ATOM 1416 N N . ARG A 1 191 ? -9.251 11.459 18.202 1.00 93.50 191 ARG A N 1
ATOM 1417 C CA . ARG A 1 191 ? -8.733 10.112 17.915 1.00 93.50 191 ARG A CA 1
ATOM 1418 C C . ARG A 1 191 ? -9.381 9.085 18.835 1.00 93.50 191 ARG A C 1
ATOM 1420 O O . ARG A 1 191 ? -9.899 8.077 18.360 1.00 93.50 191 ARG A O 1
ATOM 1427 N N . ALA A 1 192 ? -9.375 9.325 20.143 1.00 92.88 192 ALA A N 1
ATOM 1428 C CA . ALA A 1 192 ? -9.914 8.375 21.108 1.00 92.88 192 ALA A CA 1
ATOM 1429 C C . ALA A 1 192 ? -11.423 8.136 20.905 1.00 92.88 192 ALA A C 1
ATOM 1431 O O . ALA A 1 192 ? -11.886 6.995 20.969 1.00 92.88 192 ALA A O 1
ATOM 1432 N N . ALA A 1 193 ? -12.199 9.188 20.628 1.00 89.94 193 ALA A N 1
ATOM 1433 C CA . ALA A 1 193 ? -13.625 9.084 20.328 1.00 89.94 193 ALA A CA 1
ATOM 1434 C C . ALA A 1 193 ? -13.885 8.307 19.032 1.00 89.94 193 ALA A C 1
ATOM 1436 O O . ALA A 1 193 ? -14.766 7.443 19.007 1.00 89.94 193 ALA A O 1
ATOM 1437 N N . LEU A 1 194 ? -13.097 8.569 17.986 1.00 88.12 194 LEU A N 1
ATOM 1438 C CA . LEU A 1 194 ? -13.165 7.845 16.724 1.00 88.12 194 LEU A CA 1
ATOM 1439 C C . LEU A 1 194 ? -12.869 6.353 16.922 1.00 88.12 194 LEU A C 1
ATOM 1441 O O . LEU A 1 194 ? -13.704 5.518 16.586 1.00 88.12 194 LEU A O 1
ATOM 1445 N N . LEU A 1 195 ? -11.727 6.001 17.519 1.00 90.44 195 LEU A N 1
ATOM 1446 C CA . LEU A 1 195 ? -11.321 4.602 17.706 1.00 90.44 195 LEU A CA 1
ATOM 1447 C C . LEU A 1 195 ? -12.321 3.819 18.571 1.00 90.44 195 LEU A C 1
ATOM 1449 O O . LEU A 1 195 ? -12.624 2.668 18.257 1.00 90.44 195 LEU A O 1
ATOM 1453 N N . ARG A 1 196 ? -12.917 4.444 19.598 1.00 89.75 196 ARG A N 1
ATOM 1454 C CA . ARG A 1 196 ? -14.005 3.824 20.377 1.00 89.75 196 ARG A CA 1
ATOM 1455 C C . ARG A 1 196 ? -15.222 3.475 19.523 1.00 89.75 196 ARG A C 1
ATOM 1457 O O . ARG A 1 196 ? -15.765 2.392 19.690 1.00 89.75 196 ARG A O 1
ATOM 1464 N N . ARG A 1 197 ? -15.641 4.357 18.608 1.00 85.00 197 ARG A N 1
ATOM 1465 C CA . ARG A 1 197 ? -16.773 4.088 17.699 1.00 85.00 197 ARG A CA 1
ATOM 1466 C C . ARG A 1 197 ? -16.467 2.959 16.719 1.00 85.00 197 ARG A C 1
ATOM 1468 O O . ARG A 1 197 ? -17.358 2.194 16.381 1.00 85.00 197 ARG A O 1
ATOM 1475 N N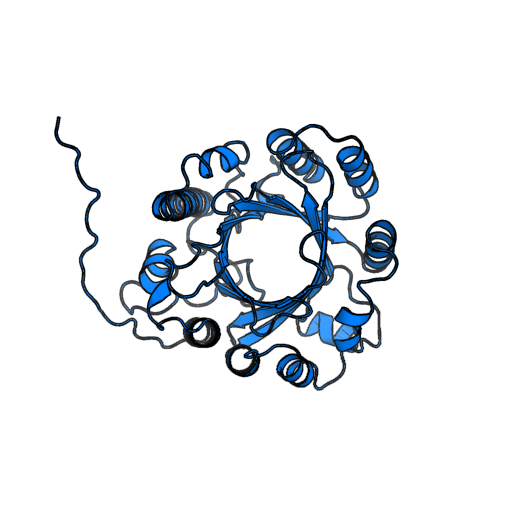 . LEU A 1 198 ? -15.221 2.871 16.259 1.00 86.19 198 LEU A N 1
ATOM 1476 C CA . LEU A 1 198 ? -14.776 1.852 15.305 1.00 86.19 198 LEU A CA 1
ATOM 1477 C C . LEU A 1 198 ? -14.587 0.473 15.946 1.00 86.19 198 LEU A C 1
ATOM 1479 O O . LEU A 1 198 ? -14.686 -0.549 15.264 1.00 86.19 198 LEU A O 1
ATOM 1483 N N . THR A 1 199 ? -14.330 0.442 17.253 1.00 86.88 199 THR A N 1
ATOM 1484 C CA . THR A 1 199 ? -14.163 -0.797 18.010 1.00 86.88 199 THR A CA 1
ATOM 1485 C C . THR A 1 199 ? -15.490 -1.562 18.011 1.00 86.88 199 THR A C 1
ATOM 1487 O O . THR A 1 199 ? -16.496 -1.074 18.512 1.00 86.88 199 THR A O 1
ATOM 1490 N N . GLY A 1 200 ? -15.499 -2.758 17.417 1.00 81.31 200 GLY A N 1
ATOM 1491 C CA . GLY A 1 200 ? -16.705 -3.576 17.214 1.00 81.31 200 GLY A CA 1
ATOM 1492 C C . GLY A 1 200 ? -17.408 -3.377 15.864 1.00 81.31 200 GLY A C 1
ATOM 1493 O O . GLY A 1 200 ? -18.257 -4.188 15.511 1.00 81.31 200 GLY A O 1
ATOM 1494 N N . LEU A 1 201 ? -17.024 -2.360 15.085 1.00 82.19 201 LEU A N 1
ATOM 1495 C CA . LEU A 1 201 ? -17.519 -2.128 13.720 1.00 82.19 201 LEU A CA 1
ATOM 1496 C C . LEU A 1 201 ? -16.536 -2.589 12.637 1.00 82.19 201 LEU A C 1
ATOM 1498 O O . LEU A 1 201 ? -16.933 -2.856 11.505 1.00 82.19 201 LEU A O 1
ATOM 1502 N N . ALA A 1 202 ? -15.247 -2.654 12.962 1.00 86.12 202 ALA A N 1
ATOM 1503 C CA . ALA A 1 202 ? -14.204 -3.018 12.016 1.00 86.12 202 ALA A CA 1
ATOM 1504 C C . ALA A 1 202 ? -13.118 -3.887 12.660 1.00 86.12 202 ALA A C 1
ATOM 1506 O O . ALA A 1 202 ? -12.953 -3.931 13.882 1.00 86.12 202 ALA A O 1
ATOM 1507 N N . HIS A 1 203 ? -12.345 -4.553 11.811 1.00 87.88 203 HIS A N 1
ATOM 1508 C CA . HIS A 1 203 ? -11.147 -5.302 12.160 1.00 87.88 203 HIS A CA 1
ATOM 1509 C C . HIS A 1 203 ? -9.912 -4.514 11.732 1.00 87.88 203 HIS A C 1
ATOM 1511 O O . HIS A 1 203 ? -9.868 -3.991 10.617 1.00 87.88 203 HIS A O 1
ATOM 1517 N N . CYS A 1 204 ? -8.895 -4.447 12.587 1.00 89.94 204 CYS A N 1
ATOM 1518 C CA . CYS A 1 204 ? -7.613 -3.858 12.217 1.00 89.94 204 CYS A CA 1
ATOM 1519 C C . CYS A 1 204 ? -6.868 -4.764 11.234 1.00 89.94 204 CYS A C 1
ATOM 1521 O O . CYS A 1 204 ? -6.775 -5.967 11.452 1.00 89.94 204 CYS A O 1
ATOM 1523 N N . VAL A 1 205 ? -6.328 -4.171 10.171 1.00 88.81 205 VAL A N 1
ATOM 1524 C CA . VAL A 1 205 ? -5.539 -4.866 9.143 1.00 88.81 205 VAL A CA 1
ATOM 1525 C C . VAL A 1 205 ? -4.064 -4.557 9.310 1.00 88.81 205 VAL A C 1
ATOM 1527 O O . VAL A 1 205 ? -3.240 -5.462 9.387 1.00 88.81 205 VAL A O 1
ATOM 1530 N N . SER A 1 206 ? -3.720 -3.272 9.367 1.00 89.94 206 SER A N 1
ATOM 1531 C CA . SER A 1 206 ? -2.328 -2.857 9.486 1.00 89.94 206 SER A CA 1
ATOM 1532 C C . SER A 1 206 ? -2.195 -1.453 10.046 1.00 89.94 206 SER A C 1
ATOM 1534 O O . SER A 1 206 ? -3.056 -0.601 9.817 1.00 89.94 206 SER A O 1
ATOM 1536 N N . LEU A 1 207 ? -1.077 -1.195 10.712 1.00 90.75 207 LEU A N 1
ATOM 1537 C CA . LEU A 1 207 ? -0.617 0.146 11.046 1.00 90.75 207 LEU A CA 1
ATOM 1538 C C . LEU A 1 207 ? 0.474 0.520 10.050 1.00 90.75 207 LEU A C 1
ATOM 1540 O O . LEU A 1 207 ? 1.357 -0.291 9.803 1.00 90.75 207 LEU A O 1
ATOM 1544 N N . ALA A 1 208 ? 0.440 1.716 9.476 1.00 90.31 208 ALA A N 1
ATOM 1545 C CA . ALA A 1 208 ? 1.522 2.187 8.629 1.00 90.31 208 ALA A CA 1
ATOM 1546 C C . ALA A 1 208 ? 2.164 3.456 9.172 1.00 90.31 208 ALA A C 1
ATOM 1548 O O . ALA A 1 208 ? 1.465 4.379 9.587 1.00 90.31 208 ALA A O 1
ATOM 1549 N N . LEU A 1 209 ? 3.488 3.512 9.104 1.00 87.62 209 LEU A N 1
ATOM 1550 C CA . LEU A 1 209 ? 4.276 4.707 9.352 1.00 87.62 209 LEU A CA 1
ATOM 1551 C C . LEU A 1 209 ? 4.872 5.178 8.028 1.00 87.62 209 LEU A C 1
ATOM 1553 O O . LEU A 1 209 ? 5.665 4.474 7.412 1.00 87.62 209 LEU A O 1
ATOM 1557 N N . GLU A 1 210 ? 4.491 6.368 7.584 1.00 86.75 210 GLU A N 1
ATOM 1558 C CA . GLU A 1 210 ? 5.097 7.025 6.433 1.00 86.75 210 GLU A CA 1
ATOM 1559 C C . GLU A 1 210 ? 6.112 8.057 6.910 1.00 86.75 210 GLU A C 1
ATOM 1561 O O . GLU A 1 210 ? 5.763 9.014 7.600 1.00 86.75 210 GLU A O 1
ATOM 1566 N N . VAL A 1 211 ? 7.357 7.871 6.496 1.00 83.38 211 VAL A N 1
ATOM 1567 C CA . VAL A 1 211 ? 8.474 8.779 6.727 1.00 83.38 211 VAL A CA 1
ATOM 1568 C C . VAL A 1 211 ? 8.786 9.485 5.417 1.00 83.38 211 VAL A C 1
ATOM 1570 O O . VAL A 1 211 ? 8.796 8.863 4.357 1.00 83.38 211 VAL A O 1
ATOM 1573 N N . ALA A 1 212 ? 9.030 10.787 5.485 1.00 81.56 212 ALA A N 1
ATOM 1574 C CA . ALA A 1 212 ? 9.349 11.637 4.347 1.00 81.56 212 ALA A CA 1
ATOM 1575 C C . ALA A 1 212 ? 10.480 12.606 4.734 1.00 81.56 212 ALA A C 1
ATOM 1577 O O . ALA A 1 212 ? 10.708 12.820 5.929 1.00 81.56 212 ALA A O 1
ATOM 1578 N N . PRO A 1 213 ? 11.191 13.203 3.759 1.00 78.00 213 PRO A N 1
ATOM 1579 C CA . PRO A 1 213 ? 12.204 14.205 4.063 1.00 78.00 213 PRO A CA 1
ATOM 1580 C C . PRO A 1 213 ? 11.576 15.445 4.716 1.00 78.00 213 PRO A C 1
ATOM 1582 O O . PRO A 1 213 ? 10.435 15.821 4.425 1.00 78.00 213 PRO A O 1
ATOM 1585 N N . ALA A 1 214 ? 12.352 16.119 5.570 1.00 75.50 214 ALA A N 1
ATOM 1586 C CA . ALA A 1 214 ? 11.972 17.412 6.130 1.00 75.50 214 ALA A CA 1
ATOM 1587 C C . ALA A 1 214 ? 11.612 18.414 5.008 1.00 75.50 214 ALA A C 1
ATOM 1589 O O . ALA A 1 214 ? 12.230 18.383 3.941 1.00 75.50 214 ALA A O 1
ATOM 1590 N N . PRO A 1 215 ? 10.632 19.311 5.223 1.00 75.69 215 PRO A N 1
ATOM 1591 C CA . PRO A 1 215 ? 9.937 19.593 6.483 1.00 75.69 215 PRO A CA 1
ATOM 1592 C C . PRO A 1 215 ? 8.689 18.723 6.717 1.00 75.69 215 PRO A C 1
ATOM 1594 O O . PRO A 1 215 ? 7.869 19.056 7.569 1.00 75.69 215 PRO A O 1
ATOM 1597 N N . HIS A 1 216 ? 8.485 17.648 5.950 1.00 79.25 216 HIS A N 1
ATOM 1598 C CA . HIS A 1 216 ? 7.271 16.851 6.076 1.00 79.25 216 HIS A CA 1
ATOM 1599 C C . HIS A 1 216 ? 7.305 15.994 7.348 1.00 79.25 216 HIS A C 1
ATOM 1601 O O . HIS A 1 216 ? 8.195 15.155 7.485 1.00 79.25 216 HIS A O 1
ATOM 1607 N N . PRO A 1 217 ? 6.342 16.167 8.270 1.00 78.38 217 PRO A N 1
ATOM 1608 C CA . PRO A 1 217 ? 6.263 15.313 9.441 1.00 78.38 217 PRO A CA 1
ATOM 1609 C C . PRO A 1 217 ? 5.890 13.873 9.044 1.00 78.38 217 PRO A C 1
ATOM 1611 O O . PRO A 1 217 ? 5.264 13.668 7.992 1.00 78.38 217 PRO A O 1
ATOM 1614 N N . PRO A 1 218 ? 6.233 12.871 9.878 1.00 81.75 218 PRO A N 1
ATOM 1615 C CA . PRO A 1 218 ? 5.740 11.517 9.686 1.00 81.75 218 PRO A CA 1
ATOM 1616 C C . PRO A 1 218 ? 4.223 11.485 9.652 1.00 81.75 218 PRO A C 1
ATOM 1618 O O . PRO A 1 218 ? 3.541 12.322 10.242 1.00 81.75 218 PRO A O 1
ATOM 1621 N N . ARG A 1 219 ? 3.682 10.458 9.009 1.00 85.19 219 ARG A N 1
ATOM 1622 C CA . ARG A 1 219 ? 2.250 10.180 9.062 1.00 85.19 219 ARG A CA 1
ATOM 1623 C C . ARG A 1 219 ? 2.024 8.778 9.567 1.00 85.19 219 ARG A C 1
ATOM 1625 O O . ARG A 1 219 ? 2.667 7.842 9.103 1.00 85.19 219 ARG A O 1
ATOM 1632 N N . VAL A 1 220 ? 1.073 8.642 10.477 1.00 90.25 220 VAL A N 1
ATOM 1633 C CA . VAL A 1 220 ? 0.640 7.343 10.981 1.00 90.25 220 VAL A CA 1
ATOM 1634 C C . VAL A 1 220 ? -0.712 7.034 10.368 1.00 90.25 220 VAL A C 1
ATOM 1636 O O . VAL A 1 220 ? -1.572 7.910 10.272 1.00 90.25 220 VAL A O 1
ATOM 1639 N N . LYS A 1 221 ? -0.898 5.798 9.914 1.00 92.31 221 LYS A N 1
ATOM 1640 C CA . LYS A 1 221 ? -2.139 5.355 9.289 1.00 92.31 221 LYS A CA 1
ATOM 1641 C C . LYS A 1 221 ? -2.634 4.059 9.886 1.00 92.31 221 LYS A C 1
ATOM 1643 O O . LYS A 1 221 ? -1.856 3.130 10.054 1.00 92.31 221 LYS A O 1
ATOM 1648 N N . LEU A 1 222 ? -3.933 3.969 10.123 1.00 92.94 222 LEU A N 1
ATOM 1649 C CA . LEU A 1 222 ? -4.602 2.749 10.556 1.00 92.94 222 LEU A CA 1
ATOM 1650 C C . LEU A 1 222 ? -5.474 2.225 9.419 1.00 92.94 222 LEU A C 1
ATOM 1652 O O . LEU A 1 222 ? -6.395 2.911 8.983 1.00 92.94 222 LEU A O 1
ATOM 1656 N N . TYR A 1 223 ? -5.199 1.011 8.956 1.00 91.62 223 TYR A N 1
ATOM 1657 C CA . TYR A 1 223 ? -6.016 0.325 7.963 1.00 91.62 223 TYR A CA 1
ATOM 1658 C C . TYR A 1 223 ? -6.957 -0.660 8.645 1.00 91.62 223 TYR A C 1
ATOM 1660 O O . TYR A 1 223 ? -6.543 -1.450 9.495 1.00 91.62 223 TYR A O 1
ATOM 1668 N N . LEU A 1 224 ? -8.220 -0.618 8.245 1.00 89.38 224 LEU 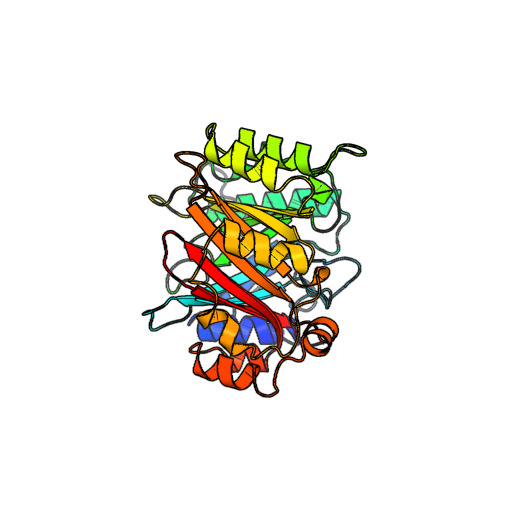A N 1
ATOM 1669 C CA . LEU A 1 224 ? -9.331 -1.350 8.827 1.00 89.38 224 LEU A CA 1
ATOM 1670 C C . LEU A 1 224 ? -10.113 -2.071 7.730 1.00 89.38 224 LEU A C 1
ATOM 1672 O O . LEU A 1 224 ? -10.217 -1.579 6.612 1.00 89.38 224 LEU A O 1
ATOM 1676 N N . ARG A 1 225 ? -10.725 -3.204 8.057 1.00 86.31 225 ARG A N 1
ATOM 1677 C CA . ARG A 1 225 ? -11.742 -3.867 7.232 1.00 86.31 225 ARG A CA 1
ATOM 1678 C C . ARG A 1 225 ? -13.058 -3.861 7.976 1.00 86.31 225 ARG A C 1
ATOM 1680 O O . ARG A 1 225 ? -13.090 -4.206 9.153 1.00 86.31 225 ARG A O 1
ATOM 1687 N N . ALA A 1 226 ? -14.131 -3.492 7.295 1.00 75.19 226 ALA A N 1
ATOM 1688 C CA . ALA A 1 226 ? -15.460 -3.440 7.884 1.00 75.19 226 ALA A CA 1
ATOM 1689 C C . ALA A 1 226 ? -16.451 -4.264 7.055 1.00 75.19 226 ALA A C 1
ATOM 1691 O O . ALA A 1 226 ? -16.303 -4.342 5.832 1.00 75.19 226 ALA A O 1
ATOM 1692 N N . PRO A 1 227 ? -17.481 -4.844 7.693 1.00 70.38 227 PRO A N 1
ATOM 1693 C CA . PRO A 1 227 ? -18.637 -5.384 6.995 1.00 70.38 227 PRO A CA 1
ATOM 1694 C C . PRO A 1 227 ? -19.250 -4.380 6.011 1.00 70.38 227 PRO A C 1
ATOM 1696 O O . PRO A 1 227 ? -19.181 -3.173 6.228 1.00 70.38 227 PRO A O 1
ATOM 1699 N N . ALA A 1 228 ? -19.837 -4.863 4.914 1.00 62.62 228 ALA A N 1
ATOM 1700 C CA . ALA A 1 228 ? -20.307 -4.016 3.812 1.00 62.62 228 ALA A CA 1
ATOM 1701 C C . ALA A 1 228 ? -21.365 -2.985 4.241 1.00 62.62 228 ALA A C 1
ATOM 1703 O O . ALA A 1 228 ? -21.296 -1.820 3.860 1.00 62.62 228 ALA A O 1
ATOM 1704 N N . ASP A 1 229 ? -22.304 -3.410 5.085 1.00 64.69 229 ASP A N 1
ATOM 1705 C CA . ASP A 1 229 ? -23.349 -2.580 5.697 1.00 64.69 229 ASP A CA 1
ATOM 1706 C C . ASP A 1 229 ? -22.788 -1.513 6.655 1.00 64.69 229 ASP A C 1
ATOM 1708 O O . ASP A 1 229 ? -23.415 -0.483 6.912 1.00 64.69 229 ASP A O 1
ATOM 1712 N N . THR A 1 230 ? -21.577 -1.746 7.154 1.00 63.25 230 THR A N 1
ATOM 1713 C CA . THR A 1 230 ? -20.860 -0.881 8.083 1.00 63.25 230 THR A CA 1
ATOM 1714 C C . THR A 1 230 ? -19.891 0.041 7.349 1.00 63.25 230 THR A C 1
ATOM 1716 O O . THR A 1 230 ? -19.718 1.180 7.758 1.00 63.25 230 THR A O 1
ATOM 1719 N N . ALA A 1 231 ? -19.313 -0.378 6.224 1.00 58.62 231 ALA A N 1
ATOM 1720 C CA . ALA A 1 231 ? -18.384 0.427 5.436 1.00 58.62 231 ALA A CA 1
ATOM 1721 C C . ALA A 1 231 ? -19.034 1.695 4.857 1.00 58.62 231 ALA A C 1
ATOM 1723 O O . ALA A 1 231 ? -18.414 2.755 4.895 1.00 58.62 231 ALA A O 1
ATOM 1724 N N . THR A 1 232 ? -20.292 1.618 4.402 1.00 55.91 232 THR A N 1
ATOM 1725 C CA . THR A 1 232 ? -21.068 2.806 4.002 1.00 55.91 232 THR A CA 1
ATOM 1726 C C . THR A 1 232 ? -21.291 3.734 5.193 1.00 55.91 232 THR A C 1
ATOM 1728 O O . THR A 1 232 ? -20.982 4.915 5.106 1.00 55.91 232 THR A O 1
ATOM 1731 N N . ARG A 1 233 ? -21.680 3.192 6.357 1.00 60.66 233 ARG A N 1
ATOM 1732 C CA . ARG A 1 233 ? -21.826 3.977 7.595 1.00 60.66 233 ARG A CA 1
ATOM 1733 C C . ARG A 1 233 ? -20.507 4.611 8.047 1.00 60.66 233 ARG A C 1
ATOM 1735 O O . ARG A 1 233 ? -20.513 5.722 8.557 1.00 60.66 233 ARG A O 1
ATOM 1742 N N . LEU A 1 234 ? -19.377 3.930 7.861 1.00 59.84 234 LEU A N 1
ATOM 1743 C CA . LEU A 1 234 ? -18.041 4.440 8.174 1.00 59.84 234 LEU A CA 1
ATOM 1744 C C . LEU A 1 234 ? -17.599 5.539 7.206 1.00 59.84 234 LEU A C 1
ATOM 1746 O O . LEU A 1 234 ? -16.991 6.513 7.639 1.00 59.84 234 LEU A O 1
ATOM 1750 N N . ALA A 1 235 ? -17.915 5.406 5.917 1.00 57.00 235 ALA A N 1
ATOM 1751 C CA . ALA A 1 235 ? -17.691 6.459 4.935 1.00 57.00 235 ALA A CA 1
ATOM 1752 C C . ALA A 1 235 ? -18.563 7.690 5.239 1.00 57.00 235 ALA A C 1
ATOM 1754 O O . ALA A 1 235 ? -18.048 8.807 5.251 1.00 57.00 235 ALA A O 1
ATOM 1755 N N . ASP A 1 236 ? -19.833 7.485 5.597 1.00 58.31 236 ASP A N 1
ATOM 1756 C CA . ASP A 1 236 ? -20.762 8.549 5.997 1.00 58.31 236 ASP A CA 1
ATOM 1757 C C . ASP A 1 236 ? -20.317 9.248 7.292 1.00 58.31 236 ASP A C 1
ATOM 1759 O O . ASP A 1 236 ? -20.427 10.468 7.413 1.00 58.31 236 ASP A O 1
ATOM 1763 N N . LEU A 1 237 ? -19.760 8.493 8.247 1.00 56.28 237 LEU A N 1
ATOM 1764 C CA . LEU A 1 237 ? -19.211 9.014 9.503 1.00 56.28 237 LEU A CA 1
ATOM 1765 C C . LEU A 1 237 ? -17.959 9.884 9.308 1.00 56.28 237 LEU A C 1
ATOM 1767 O O . LEU A 1 237 ? -17.642 10.667 10.202 1.00 56.28 237 LEU A O 1
ATOM 1771 N N . LEU A 1 238 ? -17.231 9.726 8.196 1.00 56.75 238 LEU A N 1
ATOM 1772 C CA . LEU A 1 238 ? -15.876 10.270 8.038 1.00 56.75 238 LEU A CA 1
ATOM 1773 C C . LEU A 1 238 ? -15.686 11.178 6.815 1.00 56.75 238 LEU A C 1
ATOM 1775 O O . LEU A 1 238 ? -14.719 11.935 6.783 1.00 56.75 238 LEU A O 1
ATOM 1779 N N . ALA A 1 239 ? -16.579 11.140 5.822 1.00 57.03 239 ALA A N 1
ATOM 1780 C CA . ALA A 1 239 ? -16.556 12.031 4.658 1.00 57.03 239 ALA A CA 1
ATOM 1781 C C . ALA A 1 239 ? -17.911 12.028 3.912 1.00 57.03 239 ALA A C 1
ATOM 1783 O O . ALA A 1 239 ? -18.047 11.339 2.898 1.00 57.03 239 ALA A O 1
ATOM 1784 N N . PRO A 1 240 ? -18.909 12.835 4.322 1.00 45.84 240 PRO A N 1
ATOM 1785 C CA . PRO A 1 240 ? -20.297 12.591 3.920 1.00 45.84 240 PRO A CA 1
ATOM 1786 C C . PRO A 1 240 ? -20.653 12.742 2.427 1.00 45.84 240 PRO A C 1
ATOM 1788 O O . PRO A 1 240 ? -21.775 12.404 2.076 1.00 45.84 240 PRO A O 1
ATOM 1791 N N . ARG A 1 241 ? -19.808 13.292 1.530 1.00 50.19 241 ARG A N 1
ATOM 1792 C CA . ARG A 1 241 ? -20.240 13.642 0.143 1.00 50.19 241 ARG A CA 1
ATOM 1793 C C . ARG A 1 241 ? -19.179 13.623 -0.972 1.00 50.19 241 ARG A C 1
ATOM 1795 O O . ARG A 1 241 ? -19.474 14.028 -2.090 1.00 50.19 241 ARG A O 1
ATOM 1802 N N . GLN A 1 242 ? -17.935 13.213 -0.709 1.00 53.00 242 GLN A N 1
ATOM 1803 C CA . GLN A 1 242 ? -16.819 13.453 -1.652 1.00 53.00 242 GLN A CA 1
ATOM 1804 C C . GLN A 1 242 ? -16.197 12.189 -2.274 1.00 53.00 242 GLN A C 1
ATOM 1806 O O . GLN A 1 242 ? -15.460 12.295 -3.253 1.00 53.00 242 GLN A O 1
ATOM 1811 N N . ALA A 1 243 ? -16.492 10.989 -1.761 1.00 54.19 243 ALA A N 1
ATOM 1812 C CA . ALA A 1 243 ? -15.947 9.736 -2.302 1.00 54.19 243 ALA A CA 1
ATOM 1813 C C . ALA A 1 243 ? -16.725 9.200 -3.522 1.00 54.19 243 ALA A C 1
ATOM 1815 O O . ALA A 1 243 ? -16.157 8.477 -4.342 1.00 54.19 243 ALA A O 1
ATOM 1816 N N . GLU A 1 244 ? -17.998 9.584 -3.651 1.00 56.66 244 GLU A N 1
ATOM 1817 C CA . GLU A 1 244 ? -18.952 9.063 -4.639 1.00 56.66 244 GLU A CA 1
ATOM 1818 C C . GLU A 1 244 ? -18.474 9.195 -6.100 1.00 56.66 244 GLU A C 1
ATOM 1820 O O . GLU A 1 244 ? -18.489 8.191 -6.816 1.00 56.66 244 GLU A O 1
ATOM 1825 N N . PRO A 1 245 ? -17.935 10.349 -6.553 1.00 58.91 245 PRO A N 1
ATOM 1826 C CA . PRO A 1 245 ? -17.532 10.507 -7.953 1.00 58.91 245 PRO A CA 1
ATOM 1827 C C . PRO A 1 245 ? -16.345 9.621 -8.351 1.00 58.91 245 PRO A C 1
ATOM 1829 O O . PRO A 1 245 ? -16.271 9.148 -9.482 1.00 58.91 245 PRO A O 1
ATOM 1832 N N . ALA A 1 246 ? -15.415 9.372 -7.424 1.00 60.66 246 ALA A N 1
ATOM 1833 C CA . ALA A 1 246 ? -14.211 8.589 -7.703 1.00 60.66 246 ALA A CA 1
ATOM 1834 C C . ALA A 1 246 ? -14.500 7.084 -7.796 1.00 60.66 246 ALA A C 1
ATOM 1836 O O . ALA A 1 246 ? -13.838 6.381 -8.557 1.00 60.66 246 ALA A O 1
ATOM 1837 N N . LEU A 1 247 ? -15.492 6.586 -7.050 1.00 68.06 247 LEU A N 1
ATOM 1838 C CA . LEU A 1 247 ? -15.914 5.184 -7.115 1.00 68.06 247 LEU A CA 1
ATOM 1839 C C . LEU A 1 247 ? -17.011 4.936 -8.154 1.00 68.06 247 LEU A C 1
ATOM 1841 O O . LEU A 1 247 ? -17.188 3.792 -8.571 1.00 68.06 247 LEU A O 1
ATOM 1845 N N . ALA A 1 248 ? -17.674 5.982 -8.659 1.00 70.38 248 ALA A N 1
ATOM 1846 C CA . ALA A 1 248 ? -18.634 5.875 -9.759 1.00 70.38 248 ALA A CA 1
ATOM 1847 C C . ALA A 1 248 ? -18.041 5.202 -11.014 1.00 70.38 248 ALA A C 1
ATOM 1849 O O . ALA A 1 248 ? -18.767 4.546 -11.761 1.00 70.38 248 ALA A O 1
ATOM 1850 N N . ILE A 1 249 ? -16.718 5.274 -11.215 1.00 74.06 249 ILE A N 1
ATOM 1851 C CA . ILE A 1 249 ? -16.009 4.580 -12.306 1.00 74.06 249 ILE A CA 1
ATOM 1852 C C . ILE A 1 249 ? -16.214 3.053 -12.299 1.00 74.06 249 ILE A C 1
ATOM 1854 O O . ILE A 1 249 ? -16.161 2.407 -13.353 1.00 74.06 249 ILE A O 1
ATOM 1858 N N . LEU A 1 250 ? -16.468 2.471 -11.122 1.00 76.06 250 LEU A N 1
ATOM 1859 C CA . LEU A 1 250 ? -16.735 1.044 -10.963 1.00 76.06 250 LEU A CA 1
ATOM 1860 C C . LEU A 1 250 ? -18.069 0.645 -11.594 1.00 76.06 250 LEU A C 1
ATOM 1862 O O . LEU A 1 250 ? -18.196 -0.497 -12.035 1.00 76.06 250 LEU A O 1
ATOM 1866 N N . GLN A 1 251 ? -19.045 1.566 -11.622 1.00 77.56 251 GLN A N 1
ATOM 1867 C CA . GLN A 1 251 ? -20.431 1.306 -12.028 1.00 77.56 251 GLN A CA 1
ATOM 1868 C C . GLN A 1 251 ? -20.960 -0.007 -11.420 1.00 77.56 251 GLN A C 1
ATOM 1870 O O . GLN A 1 251 ? -21.518 -0.856 -12.119 1.00 77.56 251 GLN A O 1
ATOM 1875 N N . ALA A 1 252 ? -20.700 -0.207 -10.124 1.00 71.75 252 ALA A N 1
ATOM 1876 C CA . ALA A 1 252 ? -21.100 -1.412 -9.411 1.00 71.75 252 ALA A CA 1
ATOM 1877 C C . ALA A 1 252 ? -22.631 -1.514 -9.372 1.00 71.75 252 ALA A C 1
ATOM 1879 O O . ALA A 1 252 ? -23.325 -0.527 -9.135 1.00 71.75 252 ALA A O 1
ATOM 1880 N N . ARG A 1 253 ? -23.151 -2.718 -9.612 1.00 77.06 253 ARG A N 1
ATOM 1881 C CA . ARG A 1 253 ? -24.596 -3.003 -9.638 1.00 77.06 253 ARG A CA 1
ATOM 1882 C C . ARG A 1 253 ? -25.117 -3.536 -8.305 1.00 77.06 253 ARG A C 1
ATOM 1884 O O . ARG A 1 253 ? -26.325 -3.639 -8.122 1.00 77.06 253 ARG A O 1
ATOM 1891 N N . ALA A 1 254 ? -24.213 -3.891 -7.397 1.00 77.88 254 ALA A N 1
ATOM 1892 C CA . ALA A 1 254 ? -24.512 -4.377 -6.061 1.00 77.88 254 ALA A CA 1
ATOM 1893 C C . ALA A 1 254 ? -23.483 -3.852 -5.048 1.00 77.88 254 ALA A C 1
ATOM 1895 O O . ALA A 1 254 ? -22.410 -3.369 -5.420 1.00 77.88 254 ALA A O 1
ATOM 1896 N N . ALA A 1 255 ? -23.810 -3.967 -3.759 1.00 73.19 255 ALA A N 1
ATOM 1897 C CA . ALA A 1 255 ? -22.888 -3.631 -2.680 1.00 73.19 255 ALA A CA 1
ATOM 1898 C C . ALA A 1 255 ? -21.630 -4.515 -2.729 1.00 73.19 255 ALA A C 1
ATOM 1900 O O . ALA A 1 255 ? -21.687 -5.700 -3.071 1.00 73.19 255 ALA A O 1
ATOM 1901 N N . TRP A 1 256 ? -20.487 -3.937 -2.362 1.00 76.69 256 TRP A N 1
ATOM 1902 C CA . TRP A 1 256 ? -19.241 -4.693 -2.270 1.00 76.69 256 TRP A CA 1
ATOM 1903 C C . TRP A 1 256 ? -19.312 -5.706 -1.122 1.00 76.69 256 TRP A C 1
ATOM 1905 O O . TRP A 1 256 ? -19.867 -5.371 -0.076 1.00 76.69 256 TRP A O 1
ATOM 1915 N N . PRO A 1 257 ? -18.731 -6.914 -1.240 1.00 73.81 257 PRO A N 1
ATOM 1916 C CA . PRO A 1 257 ? -18.633 -7.809 -0.094 1.00 73.81 257 PRO A CA 1
ATOM 1917 C C . PRO A 1 257 ? -17.778 -7.187 1.020 1.00 73.81 257 PRO A C 1
ATOM 1919 O O . PRO A 1 257 ? -16.783 -6.513 0.753 1.00 73.81 257 PRO A O 1
ATOM 1922 N N . ALA A 1 258 ? -18.134 -7.488 2.271 1.00 66.38 258 ALA A N 1
ATOM 1923 C CA . ALA A 1 258 ? -17.449 -7.050 3.492 1.00 66.38 258 ALA A CA 1
ATOM 1924 C C . ALA A 1 258 ? -15.921 -7.218 3.438 1.00 66.38 258 ALA A C 1
ATOM 1926 O O . ALA A 1 258 ? -15.154 -6.297 3.702 1.00 66.38 258 ALA A O 1
ATOM 1927 N N . SER A 1 259 ? -15.466 -8.403 3.029 1.00 69.06 259 SER A N 1
ATOM 1928 C CA . SER A 1 259 ? -14.044 -8.741 2.912 1.00 69.06 259 SER A CA 1
ATOM 1929 C C . SER A 1 259 ? -13.303 -7.936 1.840 1.00 69.06 259 SER A C 1
ATOM 1931 O O . SER A 1 259 ? -12.076 -7.994 1.771 1.00 69.06 259 SER A O 1
ATOM 1933 N N . GLY A 1 260 ? -14.035 -7.227 0.980 1.00 76.44 260 GLY A N 1
ATOM 1934 C CA . GLY A 1 260 ? -13.497 -6.476 -0.137 1.00 76.44 260 GLY A CA 1
ATOM 1935 C C . GLY A 1 260 ? -13.373 -4.973 0.101 1.00 76.44 260 GLY A C 1
ATOM 1936 O O . GLY A 1 260 ? -12.980 -4.292 -0.836 1.00 76.44 260 GLY A O 1
ATOM 1937 N N . LEU A 1 261 ? -13.684 -4.443 1.289 1.00 83.19 261 LEU A N 1
ATOM 1938 C CA . LEU A 1 261 ? -13.547 -3.014 1.598 1.00 83.19 261 LEU A CA 1
ATOM 1939 C C . LEU A 1 261 ? -12.485 -2.784 2.672 1.00 83.19 261 LEU A C 1
ATOM 1941 O O . LEU A 1 261 ? -12.557 -3.355 3.758 1.00 83.19 261 LEU A O 1
ATOM 1945 N N . THR A 1 262 ? -11.502 -1.933 2.375 1.00 87.19 262 THR A N 1
ATOM 1946 C CA . THR A 1 262 ? -10.471 -1.505 3.332 1.00 87.19 262 THR A CA 1
ATOM 1947 C C . THR A 1 262 ? -10.523 0.009 3.518 1.00 87.19 262 THR A C 1
ATOM 1949 O O . THR A 1 262 ? -10.527 0.763 2.550 1.00 87.19 262 THR A O 1
ATOM 1952 N N . LEU A 1 263 ? -10.556 0.456 4.769 1.00 85.94 263 LEU A N 1
ATOM 1953 C CA . LEU A 1 263 ? -10.569 1.854 5.178 1.00 85.94 263 LEU A CA 1
ATOM 1954 C C . LEU A 1 263 ? -9.203 2.228 5.760 1.00 85.94 263 LEU A C 1
ATOM 1956 O O . LEU A 1 263 ? -8.770 1.616 6.726 1.00 85.94 263 LEU A O 1
ATOM 1960 N N . GLY A 1 264 ? -8.532 3.230 5.207 1.00 90.00 264 GLY A N 1
ATOM 1961 C CA . GLY A 1 264 ? -7.312 3.813 5.758 1.00 90.00 264 GLY A CA 1
ATOM 1962 C C . GLY A 1 264 ? -7.599 5.144 6.445 1.00 90.00 264 GLY A C 1
ATOM 1963 O O . GLY A 1 264 ? -8.011 6.096 5.791 1.00 90.00 264 GLY A O 1
ATOM 1964 N N . LEU A 1 265 ? -7.344 5.232 7.744 1.00 89.56 265 LEU A N 1
ATOM 1965 C CA . LEU A 1 265 ? -7.366 6.473 8.520 1.00 89.56 265 LEU A CA 1
ATOM 1966 C C . LEU A 1 265 ? -5.953 7.034 8.583 1.00 89.56 265 LEU A C 1
ATOM 1968 O O . LEU A 1 265 ? -5.022 6.274 8.822 1.00 89.56 265 LEU A O 1
ATOM 1972 N N . SER A 1 266 ? -5.785 8.333 8.365 1.00 90.44 266 SER A N 1
ATOM 1973 C CA . SER A 1 266 ? -4.511 9.033 8.566 1.00 90.44 266 SER A CA 1
ATOM 1974 C C . SER A 1 266 ? -4.600 9.923 9.799 1.00 90.44 266 SER A C 1
ATOM 1976 O O . SER A 1 266 ? -5.665 10.476 10.078 1.00 90.44 266 SER A O 1
ATOM 1978 N N . PHE A 1 267 ? -3.496 10.021 10.536 1.00 90.38 267 PHE A N 1
ATOM 1979 C CA . PHE A 1 267 ? -3.366 10.878 11.706 1.00 90.38 267 PHE A CA 1
ATOM 1980 C C . PHE A 1 267 ? -2.185 11.831 11.534 1.00 90.38 267 PHE A C 1
ATOM 1982 O O . PHE A 1 267 ? -1.085 11.413 11.142 1.00 90.38 267 PHE A O 1
ATOM 1989 N N . ALA A 1 268 ? -2.399 13.097 11.886 1.00 87.12 268 ALA A N 1
ATOM 1990 C CA . ALA A 1 268 ? -1.353 14.106 11.902 1.00 87.12 268 ALA A CA 1
ATOM 1991 C C . ALA A 1 268 ? -0.411 13.857 13.087 1.00 87.12 268 ALA A C 1
ATOM 1993 O O . ALA A 1 268 ? -0.847 13.840 14.237 1.00 87.12 268 ALA A O 1
ATOM 1994 N N . SER A 1 269 ? 0.894 13.705 12.851 1.00 85.69 269 SER A N 1
ATOM 1995 C CA . SER A 1 269 ? 1.832 13.393 13.942 1.00 85.69 269 SER A CA 1
ATOM 1996 C C . SER A 1 269 ? 2.001 14.517 14.967 1.00 85.69 269 SER A C 1
ATOM 1998 O O . SER A 1 269 ? 2.408 14.250 16.091 1.00 85.69 269 SER A O 1
ATOM 2000 N N . GLY A 1 270 ? 1.710 15.769 14.593 1.00 86.75 270 GLY A N 1
ATOM 2001 C CA . GLY A 1 270 ? 1.846 16.929 15.479 1.00 86.75 270 GLY A CA 1
ATOM 2002 C C . GLY A 1 270 ? 0.719 17.077 16.506 1.00 86.75 270 GLY A C 1
ATOM 2003 O O . GLY A 1 270 ? 0.965 17.603 17.586 1.00 86.75 270 GLY A O 1
ATOM 2004 N N . SER A 1 271 ? -0.495 16.609 16.193 1.00 89.69 271 SER A N 1
ATOM 2005 C CA . SER A 1 271 ? -1.673 16.720 17.074 1.00 89.69 271 SER A CA 1
ATOM 2006 C C . SER A 1 271 ? -2.263 15.370 17.486 1.00 89.69 271 SER A C 1
ATOM 2008 O O . SER A 1 271 ? -3.011 15.289 18.453 1.00 89.69 271 SER A O 1
ATOM 2010 N N . GLY A 1 272 ? -1.954 14.298 16.754 1.00 91.00 272 GLY A N 1
ATOM 2011 C CA . GLY A 1 272 ? -2.588 12.991 16.913 1.00 91.00 272 GLY A CA 1
ATOM 2012 C C . GLY A 1 272 ? -4.018 12.918 16.370 1.00 91.00 272 GLY A C 1
ATOM 2013 O O . GLY A 1 272 ? -4.646 11.866 16.503 1.00 91.00 272 GLY A O 1
ATOM 2014 N N . GLU A 1 273 ? -4.532 13.996 15.771 1.00 90.31 273 GLU A N 1
ATOM 2015 C CA . GLU A 1 273 ? -5.891 14.078 15.233 1.00 90.31 273 GLU A CA 1
ATOM 2016 C C . GLU A 1 273 ? -6.022 13.359 13.881 1.00 90.31 273 GLU A C 1
ATOM 2018 O O . GLU A 1 273 ? -5.056 13.317 13.109 1.00 90.31 273 GLU A O 1
ATOM 2023 N N . PRO A 1 274 ? -7.207 12.804 13.560 1.00 88.06 274 PRO A N 1
ATOM 2024 C CA . PRO A 1 274 ? -7.490 12.279 12.227 1.00 88.06 274 PRO A CA 1
ATOM 2025 C C . PRO A 1 274 ? -7.429 13.390 11.163 1.00 88.06 274 PRO A C 1
ATOM 2027 O O . PRO A 1 274 ? -8.120 14.397 11.287 1.00 88.06 274 PRO A O 1
ATOM 2030 N N . ASP A 1 275 ? -6.650 13.200 10.095 1.00 85.62 275 ASP A N 1
ATOM 2031 C CA . ASP A 1 275 ? -6.411 14.223 9.055 1.00 85.62 275 ASP A CA 1
ATOM 2032 C C . ASP A 1 275 ? -6.676 13.737 7.615 1.00 85.62 275 ASP A C 1
ATOM 2034 O O . ASP A 1 275 ? -6.520 14.479 6.634 1.00 85.62 275 ASP A O 1
ATOM 2038 N N . GLY A 1 276 ? -7.090 12.479 7.465 1.00 83.56 276 GLY A N 1
ATOM 2039 C CA . GLY A 1 276 ? -7.372 11.900 6.163 1.00 83.56 276 GLY A CA 1
ATOM 2040 C C . GLY A 1 276 ? -8.053 10.542 6.216 1.00 83.56 276 GLY A C 1
ATOM 2041 O O . GLY A 1 276 ? -7.945 9.787 7.183 1.00 83.56 276 GLY A O 1
ATOM 2042 N N . LEU A 1 277 ? -8.721 10.227 5.114 1.00 83.69 277 LEU A N 1
ATOM 2043 C CA . LEU A 1 277 ? -9.480 9.011 4.890 1.00 83.69 277 LEU A CA 1
ATOM 2044 C C . LEU A 1 277 ? -9.128 8.419 3.527 1.00 83.69 277 LEU A C 1
ATOM 2046 O O . LEU A 1 277 ? -8.968 9.134 2.538 1.00 83.69 277 LEU A O 1
ATOM 2050 N N . LYS A 1 278 ? -9.055 7.098 3.448 1.00 86.44 278 LYS A N 1
ATOM 2051 C CA . LYS A 1 278 ? -8.909 6.355 2.202 1.00 86.44 278 LYS A CA 1
ATOM 2052 C C . LYS A 1 278 ? -9.846 5.164 2.204 1.00 86.44 278 LYS A C 1
ATOM 2054 O O . LYS A 1 278 ? -9.940 4.472 3.206 1.00 86.44 278 LYS A O 1
ATOM 2059 N N . LEU A 1 279 ? -10.505 4.916 1.086 1.00 84.75 279 LEU A N 1
ATOM 2060 C CA . LEU A 1 279 ? -11.337 3.744 0.869 1.00 84.75 279 LEU A CA 1
ATOM 2061 C C . LEU A 1 279 ? -10.775 2.964 -0.313 1.00 84.75 279 LEU A C 1
ATOM 2063 O O . LEU A 1 279 ? -10.709 3.504 -1.413 1.00 84.75 279 LEU A O 1
ATOM 2067 N N . ASP A 1 280 ? -10.396 1.714 -0.079 1.00 87.88 280 ASP A N 1
ATOM 2068 C CA . ASP A 1 280 ? -9.932 0.773 -1.091 1.00 87.88 280 ASP A CA 1
ATOM 2069 C C . ASP A 1 280 ? -10.955 -0.346 -1.288 1.00 87.88 280 ASP A C 1
ATOM 2071 O O . ASP A 1 280 ? -11.362 -1.012 -0.332 1.00 87.88 280 ASP A O 1
ATOM 2075 N N . VAL A 1 281 ? -11.336 -0.578 -2.542 1.00 87.12 281 VAL A N 1
ATOM 2076 C CA . VAL A 1 281 ? -12.171 -1.703 -2.963 1.00 87.12 281 VAL A CA 1
ATOM 2077 C C . VAL A 1 281 ? -11.298 -2.805 -3.559 1.00 87.12 281 VAL A C 1
ATOM 2079 O O . VAL A 1 281 ? -10.420 -2.551 -4.383 1.00 87.12 281 VAL A O 1
ATOM 2082 N N . CYS A 1 282 ? -11.536 -4.046 -3.152 1.00 88.94 282 CYS A N 1
ATOM 2083 C CA . CYS A 1 282 ? -10.837 -5.225 -3.644 1.00 88.94 282 CYS A CA 1
ATOM 2084 C C . CYS A 1 282 ? -11.426 -5.684 -4.966 1.00 88.94 282 CYS A C 1
ATOM 2086 O O . CYS A 1 282 ? -12.574 -6.106 -5.001 1.00 88.94 282 CYS A O 1
ATOM 2088 N N . LEU A 1 283 ? -10.627 -5.688 -6.026 1.00 90.62 283 LEU A N 1
ATOM 2089 C CA . LEU A 1 283 ? -11.023 -6.044 -7.386 1.00 90.62 283 LEU A CA 1
ATOM 2090 C C . LEU A 1 283 ? -10.605 -7.464 -7.778 1.00 90.62 283 LEU A C 1
ATOM 2092 O O . LEU A 1 283 ? -10.498 -7.788 -8.959 1.00 90.62 283 LEU A O 1
ATOM 2096 N N . CYS A 1 284 ? -10.435 -8.356 -6.801 1.00 88.50 284 CYS A N 1
ATOM 2097 C CA . CYS A 1 284 ? -10.283 -9.772 -7.114 1.00 88.50 284 CYS A CA 1
ATOM 2098 C C . CYS A 1 284 ? -11.532 -10.315 -7.853 1.00 88.50 284 CYS A C 1
ATOM 2100 O O . CYS A 1 284 ? -12.624 -9.751 -7.698 1.00 88.50 284 CYS A O 1
ATOM 2102 N N . PRO A 1 285 ? -11.408 -11.413 -8.628 1.00 87.06 285 PRO A N 1
ATOM 2103 C CA . PRO A 1 285 ? -12.501 -11.925 -9.460 1.00 87.06 285 PRO A CA 1
ATOM 2104 C C . PRO A 1 285 ? -13.820 -12.122 -8.704 1.00 87.06 285 PRO A C 1
ATOM 2106 O O . PRO A 1 285 ? -14.878 -11.724 -9.189 1.00 87.06 285 PRO A O 1
ATOM 2109 N N . ASP A 1 286 ? -13.753 -12.648 -7.479 1.00 88.06 286 ASP A N 1
ATOM 2110 C CA . ASP A 1 286 ? -14.932 -12.886 -6.643 1.00 88.06 286 ASP A CA 1
ATOM 2111 C C . ASP A 1 286 ? -15.627 -11.587 -6.240 1.00 88.06 286 ASP A C 1
ATOM 2113 O O . ASP A 1 286 ? -16.843 -11.468 -6.376 1.00 88.06 286 ASP A O 1
ATOM 2117 N N . CYS A 1 287 ? -14.861 -10.587 -5.798 1.00 87.00 287 CYS A N 1
ATOM 2118 C CA . CYS A 1 287 ? -15.415 -9.295 -5.404 1.00 87.00 287 CYS A CA 1
ATOM 2119 C C . CYS A 1 287 ? -16.011 -8.549 -6.604 1.00 87.00 287 CYS A C 1
ATOM 2121 O O . CYS A 1 287 ? -17.126 -8.041 -6.500 1.00 87.00 287 CYS A O 1
ATOM 2123 N N . ARG A 1 288 ? -15.325 -8.547 -7.762 1.00 88.81 288 ARG A N 1
ATOM 2124 C CA . ARG A 1 288 ? -15.846 -7.937 -9.003 1.00 88.81 288 ARG A CA 1
ATOM 2125 C C . ARG A 1 288 ? -17.156 -8.584 -9.435 1.00 88.81 288 ARG A C 1
ATOM 2127 O O . ARG A 1 288 ? -18.092 -7.875 -9.801 1.00 88.81 288 ARG A O 1
ATOM 2134 N N . ARG A 1 289 ? -17.220 -9.918 -9.378 1.00 88.81 289 ARG A N 1
ATOM 2135 C CA . ARG A 1 289 ? -18.412 -10.691 -9.731 1.00 88.81 289 ARG A CA 1
ATOM 2136 C C . ARG A 1 289 ? -19.570 -10.390 -8.785 1.00 88.81 289 ARG A C 1
ATOM 2138 O O . ARG A 1 289 ? -20.663 -10.114 -9.262 1.00 88.81 289 ARG A O 1
ATOM 2145 N N . VAL A 1 290 ? -19.335 -10.416 -7.470 1.00 86.88 290 VAL A N 1
ATOM 2146 C CA . VAL A 1 290 ? -20.369 -10.136 -6.457 1.00 86.88 290 VAL A CA 1
ATOM 2147 C C . VAL A 1 290 ? -20.912 -8.715 -6.597 1.00 86.88 290 VAL A C 1
ATOM 2149 O O . VAL A 1 290 ? -22.124 -8.530 -6.593 1.00 86.88 290 VAL A O 1
ATOM 2152 N N . ALA A 1 291 ? -20.040 -7.723 -6.780 1.00 84.81 291 ALA A N 1
ATOM 2153 C CA . ALA A 1 291 ? -20.449 -6.328 -6.929 1.00 84.81 291 ALA A CA 1
ATOM 2154 C C . ALA A 1 291 ? -21.030 -5.991 -8.318 1.00 84.81 291 ALA A C 1
ATOM 2156 O O . ALA A 1 291 ? -21.523 -4.882 -8.534 1.00 84.81 291 ALA A O 1
ATOM 2157 N N . GLY A 1 292 ? -20.958 -6.918 -9.281 1.00 85.25 292 GLY A N 1
ATOM 2158 C CA . GLY A 1 292 ? -21.432 -6.704 -10.647 1.00 85.25 292 GLY A CA 1
ATOM 2159 C C . GLY A 1 292 ? -20.728 -5.538 -11.344 1.00 85.25 292 GLY A C 1
ATOM 2160 O O . GLY A 1 292 ? -21.395 -4.720 -11.976 1.00 85.25 292 GLY A O 1
ATOM 2161 N N . VAL A 1 293 ? -19.403 -5.432 -11.187 1.00 86.88 293 VAL A N 1
ATOM 2162 C CA . VAL A 1 293 ? -18.583 -4.380 -11.817 1.00 86.88 293 VAL A CA 1
ATOM 2163 C C . VAL A 1 293 ? -18.755 -4.430 -13.330 1.00 86.88 293 VAL A C 1
ATOM 2165 O O . VAL A 1 293 ? -18.641 -5.502 -13.930 1.00 86.88 293 VAL A O 1
ATOM 2168 N N . SER A 1 294 ? -19.013 -3.281 -13.959 1.00 81.88 294 SER A N 1
ATOM 2169 C CA . SER A 1 294 ? -19.250 -3.258 -15.400 1.00 81.88 294 SER A CA 1
ATOM 2170 C C . SER A 1 294 ? -17.989 -3.638 -16.197 1.00 81.88 294 SER A C 1
ATOM 2172 O O . SER A 1 294 ? -16.865 -3.311 -15.787 1.00 81.88 294 SER A O 1
ATOM 2174 N N . PRO A 1 295 ? -18.148 -4.303 -17.358 1.00 80.75 295 PRO A N 1
ATOM 2175 C CA . PRO A 1 295 ? -17.058 -4.474 -18.314 1.00 80.75 295 PRO A CA 1
ATOM 2176 C C . PRO A 1 295 ? -16.416 -3.124 -18.688 1.00 80.75 295 PRO A C 1
ATOM 2178 O O . PRO A 1 295 ? -17.053 -2.072 -18.601 1.00 80.75 295 PRO A O 1
ATOM 2181 N N . GLY A 1 296 ? -15.140 -3.139 -19.079 1.00 87.75 296 GLY A N 1
ATOM 2182 C CA . GLY A 1 296 ? -14.413 -1.931 -19.500 1.00 87.75 296 GLY A CA 1
ATOM 2183 C C . GLY A 1 296 ? -13.868 -1.053 -18.365 1.00 87.75 296 GLY A C 1
ATOM 2184 O O . GLY A 1 296 ? -13.456 0.073 -18.623 1.00 87.75 296 GLY A O 1
ATOM 2185 N N . LEU A 1 297 ? -13.847 -1.525 -17.109 1.00 90.12 297 LEU A N 1
ATOM 2186 C CA . LEU A 1 297 ? -13.210 -0.785 -16.003 1.00 90.12 297 LEU A CA 1
ATOM 2187 C C . LEU A 1 297 ? -11.753 -0.431 -16.326 1.00 90.12 297 LEU A C 1
ATOM 2189 O O . LEU A 1 297 ? -11.333 0.700 -16.107 1.00 90.12 297 LEU A O 1
ATOM 2193 N N . ASP A 1 298 ? -11.007 -1.390 -16.862 1.00 91.25 298 ASP A N 1
ATOM 2194 C CA . ASP A 1 298 ? -9.591 -1.232 -17.173 1.00 91.25 298 ASP A CA 1
ATOM 2195 C C . ASP A 1 298 ? -9.388 -0.147 -18.249 1.00 91.25 298 ASP A C 1
ATOM 2197 O O . ASP A 1 298 ? -8.523 0.708 -18.094 1.00 91.25 298 ASP A O 1
ATOM 2201 N N . GLU A 1 299 ? -10.245 -0.098 -19.274 1.00 92.56 299 GLU A N 1
ATOM 2202 C CA . GLU A 1 299 ? -10.252 0.957 -20.300 1.00 92.56 299 GLU A CA 1
ATOM 2203 C C . GLU A 1 299 ? -10.548 2.336 -19.697 1.00 92.56 299 GLU A C 1
ATOM 2205 O O . GLU A 1 299 ? -9.761 3.264 -19.864 1.00 92.56 299 GLU A O 1
ATOM 2210 N N . ARG A 1 300 ? -11.591 2.451 -18.865 1.00 92.94 300 ARG A N 1
ATOM 2211 C CA . ARG A 1 300 ? -11.896 3.711 -18.165 1.00 92.94 300 ARG A CA 1
ATOM 2212 C C . ARG A 1 300 ? -10.745 4.179 -17.276 1.00 92.94 300 ARG A C 1
ATOM 2214 O O . ARG A 1 300 ? -10.530 5.379 -17.123 1.00 92.94 300 ARG A O 1
ATOM 2221 N N . LEU A 1 301 ? -10.013 3.253 -16.657 1.00 92.31 301 LEU A N 1
ATOM 2222 C CA . LEU A 1 301 ? -8.843 3.583 -15.844 1.00 92.31 301 LEU A CA 1
ATOM 2223 C C . LEU A 1 301 ? -7.655 4.034 -16.695 1.00 92.31 301 LEU A C 1
ATOM 2225 O O . LEU A 1 301 ? -6.939 4.935 -16.259 1.00 92.31 301 LEU A O 1
ATOM 2229 N N . ARG A 1 302 ? -7.468 3.469 -17.896 1.00 93.62 302 ARG A N 1
ATOM 2230 C CA . ARG A 1 302 ? -6.468 3.950 -18.864 1.00 93.62 302 ARG A CA 1
ATOM 2231 C C . ARG A 1 302 ? -6.739 5.398 -19.265 1.00 93.62 302 ARG A C 1
ATOM 2233 O O . ARG A 1 302 ? -5.805 6.194 -19.267 1.00 93.62 302 ARG A O 1
ATOM 2240 N N . ASP A 1 303 ? -8.000 5.748 -19.500 1.00 90.50 303 ASP A N 1
ATOM 2241 C CA . ASP A 1 303 ? -8.392 7.119 -19.851 1.00 90.50 303 ASP A CA 1
ATOM 2242 C C . ASP A 1 303 ? -8.223 8.088 -18.678 1.00 90.50 303 ASP A C 1
ATOM 2244 O O . ASP A 1 303 ? -7.872 9.257 -18.844 1.00 90.50 303 ASP A O 1
ATOM 2248 N N . GLN A 1 304 ? -8.487 7.610 -17.460 1.00 88.50 304 GLN A N 1
ATOM 2249 C CA . GLN A 1 304 ? -8.461 8.458 -16.277 1.00 88.50 304 GLN A CA 1
ATOM 2250 C C . GLN A 1 304 ? -7.089 8.594 -15.635 1.00 88.50 304 GLN A C 1
ATOM 2252 O O . GLN A 1 304 ? -6.899 9.570 -14.916 1.00 88.50 304 GLN A O 1
ATOM 2257 N N . ILE A 1 305 ? -6.152 7.666 -15.811 1.00 90.75 305 ILE A N 1
ATOM 2258 C CA . ILE A 1 305 ? -4.842 7.708 -15.154 1.00 90.75 305 ILE A CA 1
ATOM 2259 C C . ILE A 1 305 ? -3.759 7.708 -16.239 1.00 90.75 305 ILE A C 1
ATOM 2261 O O . ILE A 1 305 ? -3.508 6.665 -16.847 1.00 90.75 305 ILE A O 1
ATOM 2265 N N . PRO A 1 306 ? -3.076 8.847 -16.468 1.00 89.44 306 PRO A N 1
ATOM 2266 C CA . PRO A 1 306 ? -2.017 8.919 -17.465 1.00 89.44 306 PRO A CA 1
ATOM 2267 C C . PRO A 1 306 ? -0.953 7.849 -17.207 1.00 89.44 306 PRO A C 1
ATOM 2269 O O . PRO A 1 306 ? -0.517 7.665 -16.073 1.00 89.44 306 PRO A O 1
ATOM 2272 N N . GLY A 1 307 ? -0.556 7.118 -18.248 1.00 89.94 307 GLY A N 1
ATOM 2273 C CA . GLY A 1 307 ? 0.431 6.041 -18.135 1.00 89.94 307 GLY A CA 1
ATOM 2274 C C . GLY A 1 307 ? -0.077 4.747 -17.486 1.00 89.94 307 GLY A C 1
ATOM 2275 O O . GLY A 1 307 ? 0.722 3.840 -17.280 1.00 89.94 307 GLY A O 1
ATOM 2276 N N . ALA A 1 308 ? -1.373 4.598 -17.188 1.00 93.94 308 ALA A N 1
ATOM 2277 C CA . ALA A 1 308 ? -1.880 3.348 -16.614 1.00 93.94 308 ALA A CA 1
ATOM 2278 C C . ALA A 1 308 ? -1.865 2.163 -17.589 1.00 93.94 308 ALA A C 1
ATOM 2280 O O . ALA A 1 308 ? -1.712 1.034 -17.134 1.00 93.94 308 ALA A O 1
ATOM 2281 N N . ALA A 1 309 ? -1.977 2.401 -18.902 1.00 95.81 309 ALA A N 1
ATOM 2282 C CA . ALA A 1 309 ? -1.999 1.346 -19.922 1.00 95.81 309 ALA A CA 1
ATOM 2283 C C . ALA A 1 309 ? -0.847 0.329 -19.795 1.00 95.81 309 ALA A C 1
ATOM 2285 O O . ALA A 1 309 ? -1.149 -0.831 -19.528 1.00 95.81 309 ALA A O 1
ATOM 2286 N N . PRO A 1 310 ? 0.443 0.721 -19.848 1.00 95.75 310 PRO A N 1
ATOM 2287 C CA . PRO A 1 310 ? 1.539 -0.245 -19.744 1.00 95.75 310 PRO A CA 1
ATOM 2288 C C . PRO A 1 310 ? 1.543 -1.031 -18.425 1.00 95.75 310 PRO A C 1
ATOM 2290 O O . PRO A 1 310 ? 1.979 -2.176 -18.400 1.00 95.75 310 PRO A O 1
ATOM 2293 N N . VAL A 1 311 ? 1.064 -0.443 -17.323 1.00 96.69 311 VAL A N 1
ATOM 2294 C CA . VAL A 1 311 ? 1.017 -1.115 -16.013 1.00 96.69 311 VAL A CA 1
ATOM 2295 C C . VAL A 1 311 ? -0.150 -2.099 -15.939 1.00 96.69 311 VAL A C 1
ATOM 2297 O O . VAL A 1 311 ? 0.018 -3.199 -15.422 1.00 96.69 311 VAL A O 1
ATOM 2300 N N . LEU A 1 312 ? -1.316 -1.730 -16.473 1.00 95.62 312 LEU A N 1
ATOM 2301 C CA . LEU A 1 312 ? -2.486 -2.607 -16.550 1.00 95.62 312 LEU A CA 1
ATOM 2302 C C . LEU A 1 312 ? -2.286 -3.754 -17.550 1.00 95.62 312 LEU A C 1
ATOM 2304 O O . LEU A 1 312 ? -2.814 -4.832 -17.323 1.00 95.62 312 LEU A O 1
ATOM 2308 N N . ASP A 1 313 ? -1.500 -3.555 -18.609 1.00 95.50 313 ASP A N 1
ATOM 2309 C CA . ASP A 1 313 ? -1.159 -4.618 -19.564 1.00 95.50 313 ASP A CA 1
ATOM 2310 C C . ASP A 1 313 ? -0.154 -5.622 -18.973 1.00 95.50 313 ASP A C 1
ATOM 2312 O O . ASP A 1 313 ? -0.146 -6.798 -19.332 1.00 95.50 313 ASP A O 1
ATOM 2316 N N . ALA A 1 314 ? 0.690 -5.165 -18.044 1.00 95.00 314 ALA A N 1
ATOM 2317 C CA . ALA A 1 314 ? 1.716 -5.972 -17.388 1.00 95.00 314 ALA A CA 1
ATOM 2318 C C . ALA A 1 314 ? 1.225 -6.726 -16.138 1.00 95.00 314 ALA A C 1
ATOM 2320 O O . ALA A 1 314 ? 1.987 -7.493 -15.543 1.00 95.00 314 ALA A O 1
ATOM 2321 N N . GLY A 1 315 ? -0.012 -6.499 -15.694 1.00 94.94 315 GLY A N 1
ATOM 2322 C CA . GLY A 1 315 ? -0.499 -7.036 -14.430 1.00 94.94 315 GLY A CA 1
ATOM 2323 C C . GLY A 1 315 ? -2.014 -7.123 -14.335 1.00 94.94 315 GLY A C 1
ATOM 2324 O O . GLY A 1 315 ? -2.742 -6.987 -15.310 1.00 94.94 315 GLY A O 1
ATOM 2325 N N . ARG A 1 316 ? -2.502 -7.376 -13.123 1.00 93.75 316 ARG A N 1
ATOM 2326 C CA . ARG A 1 316 ? -3.927 -7.451 -12.810 1.00 93.75 316 ARG A CA 1
ATOM 2327 C C . ARG A 1 316 ? -4.293 -6.394 -11.786 1.00 93.75 316 ARG A C 1
ATOM 2329 O O . ARG A 1 316 ? -3.639 -6.250 -10.755 1.00 93.75 316 ARG A O 1
ATOM 2336 N N . LEU A 1 317 ? -5.390 -5.692 -12.042 1.00 93.94 317 LEU A N 1
ATOM 2337 C CA . LEU A 1 317 ? -5.959 -4.743 -11.097 1.00 93.94 317 LEU A CA 1
ATOM 2338 C C . LEU A 1 317 ? -6.422 -5.466 -9.817 1.00 93.94 317 LEU A C 1
ATOM 2340 O O . LEU A 1 317 ? -7.366 -6.255 -9.842 1.00 93.94 317 LEU A O 1
ATOM 2344 N N . ALA A 1 318 ? -5.748 -5.183 -8.706 1.00 93.44 318 ALA A N 1
ATOM 2345 C CA . ALA A 1 318 ? -5.977 -5.789 -7.401 1.00 93.44 318 ALA A CA 1
ATOM 2346 C C . ALA A 1 318 ? -6.909 -4.938 -6.532 1.00 93.44 318 ALA A C 1
ATOM 2348 O O . ALA A 1 318 ? -7.853 -5.471 -5.951 1.00 93.44 318 ALA A O 1
ATOM 2349 N N . LEU A 1 319 ? -6.682 -3.621 -6.461 1.00 93.06 319 LEU A N 1
ATOM 2350 C CA . LEU A 1 319 ? -7.509 -2.695 -5.680 1.00 93.06 319 LEU A CA 1
ATOM 2351 C C . LEU A 1 319 ? -7.751 -1.384 -6.439 1.00 93.06 319 LEU A C 1
ATOM 2353 O O . LEU A 1 319 ? -6.898 -0.936 -7.209 1.00 93.06 319 LEU A O 1
ATOM 2357 N N . LEU A 1 320 ? -8.875 -0.728 -6.152 1.00 91.56 320 LEU A N 1
ATOM 2358 C CA . LEU A 1 320 ? -9.127 0.667 -6.519 1.00 91.56 320 LEU A CA 1
ATOM 2359 C C . LEU A 1 320 ? -9.387 1.477 -5.253 1.00 91.56 320 LEU A C 1
ATOM 2361 O O . LEU A 1 320 ? -10.259 1.137 -4.463 1.00 91.56 320 LEU A O 1
ATOM 2365 N N . GLY A 1 321 ? -8.632 2.550 -5.073 1.00 89.25 321 GLY A N 1
ATOM 2366 C CA . GLY A 1 321 ? -8.645 3.376 -3.880 1.00 89.25 321 GLY A CA 1
ATOM 2367 C C . GLY A 1 321 ? -9.028 4.818 -4.155 1.00 89.25 321 GLY A C 1
ATOM 2368 O O . GLY A 1 321 ? -8.463 5.445 -5.047 1.00 89.25 321 GLY A O 1
ATOM 2369 N N . THR A 1 322 ? -9.888 5.395 -3.327 1.00 85.69 322 THR A N 1
ATOM 2370 C CA . THR A 1 322 ? -10.120 6.841 -3.271 1.00 85.69 322 THR A CA 1
ATOM 2371 C C . THR A 1 322 ? -9.633 7.394 -1.940 1.00 85.69 322 THR A C 1
ATOM 2373 O O . THR A 1 322 ? -9.921 6.832 -0.888 1.00 85.69 322 THR A O 1
ATOM 2376 N N . GLY A 1 323 ? -8.843 8.463 -1.973 1.00 80.25 323 GLY A N 1
ATOM 2377 C CA . GLY A 1 323 ? -8.349 9.147 -0.777 1.00 80.25 323 GLY A CA 1
ATOM 2378 C C . GLY A 1 323 ? -8.859 10.579 -0.705 1.00 80.25 323 GLY A C 1
ATOM 2379 O O . GLY A 1 323 ? -8.895 11.259 -1.729 1.00 80.25 323 GLY A O 1
ATOM 2380 N N . ILE A 1 324 ? -9.202 11.033 0.499 1.00 73.94 324 ILE A N 1
ATOM 2381 C CA . ILE A 1 324 ? -9.622 12.397 0.832 1.00 73.94 324 ILE A CA 1
ATOM 2382 C C . ILE A 1 324 ? -8.811 12.843 2.056 1.00 73.94 324 ILE A C 1
ATOM 2384 O O . ILE A 1 324 ? -8.654 12.091 3.012 1.00 73.94 324 ILE A O 1
ATOM 2388 N N . GLY A 1 325 ? -8.250 14.048 2.030 1.00 70.19 325 GLY A N 1
ATOM 2389 C CA . GLY A 1 325 ? -7.463 14.592 3.141 1.00 70.19 325 GLY A CA 1
ATOM 2390 C C . GLY A 1 325 ? -6.643 15.802 2.709 1.00 70.19 325 GLY A C 1
ATOM 2391 O O . GLY A 1 325 ? -6.861 16.340 1.622 1.00 70.19 325 GLY A O 1
ATOM 2392 N N . GLY A 1 326 ? -5.647 16.192 3.510 1.00 63.09 326 GLY A N 1
ATOM 2393 C CA . GLY A 1 326 ? -4.860 17.422 3.306 1.00 63.09 326 GLY A CA 1
ATOM 2394 C C . GLY A 1 326 ? -4.139 17.577 1.952 1.00 63.09 326 GLY A C 1
ATOM 2395 O O . GLY A 1 326 ? -3.635 18.651 1.647 1.00 63.09 326 GLY A O 1
ATOM 2396 N N . LYS A 1 327 ? -4.089 16.531 1.109 1.00 65.38 327 LYS A N 1
ATOM 2397 C CA . LYS A 1 327 ? -3.518 16.570 -0.256 1.00 65.38 327 LYS A CA 1
ATOM 2398 C C . LYS A 1 327 ? -4.574 16.558 -1.376 1.00 65.38 327 LYS A C 1
ATOM 2400 O O . LYS A 1 327 ? -4.208 16.356 -2.535 1.00 65.38 327 LYS A O 1
ATOM 2405 N N . GLY A 1 328 ? -5.848 16.758 -1.043 1.00 73.00 328 GLY A N 1
ATOM 2406 C CA . GLY A 1 328 ? -6.971 16.707 -1.979 1.00 73.00 328 GLY A CA 1
ATOM 2407 C C . GLY A 1 328 ? -7.399 15.284 -2.350 1.00 73.00 328 GLY A C 1
ATOM 2408 O O . GLY A 1 328 ? -6.876 14.297 -1.824 1.00 73.00 328 GLY A O 1
ATOM 2409 N N . GLN A 1 329 ? -8.365 15.189 -3.266 1.00 81.56 329 GLN A N 1
ATOM 2410 C CA . GLN A 1 329 ? -8.902 13.914 -3.736 1.00 81.56 329 GLN A CA 1
ATOM 2411 C C . GLN A 1 329 ? -7.899 13.177 -4.633 1.00 81.56 329 GLN A C 1
ATOM 2413 O O . GLN A 1 329 ? -7.228 13.776 -5.483 1.00 81.56 329 GLN A O 1
ATOM 2418 N N . ARG A 1 330 ? -7.787 11.860 -4.437 1.00 86.62 330 ARG A N 1
ATOM 2419 C CA . ARG A 1 330 ? -6.889 10.996 -5.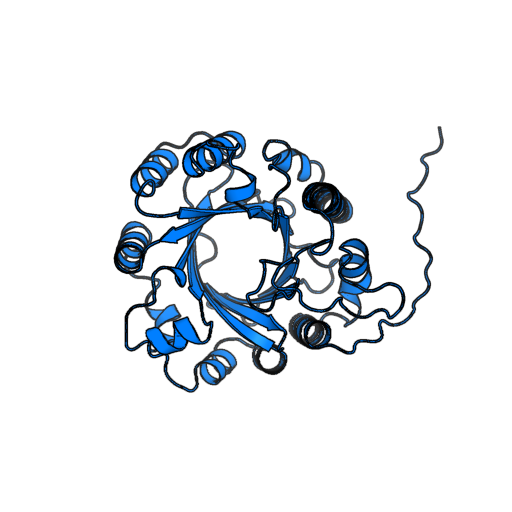211 1.00 86.62 330 ARG A CA 1
ATOM 2420 C C . ARG A 1 330 ? -7.572 9.702 -5.615 1.00 86.62 330 ARG A C 1
ATOM 2422 O O . ARG A 1 330 ? -8.141 9.036 -4.756 1.00 86.62 330 ARG A O 1
ATOM 2429 N N . LEU A 1 331 ? -7.408 9.314 -6.874 1.00 89.75 331 LEU A N 1
ATOM 2430 C CA . LEU A 1 331 ? -7.720 7.979 -7.377 1.00 89.75 331 LEU A CA 1
ATOM 2431 C C . LEU A 1 331 ? -6.439 7.144 -7.383 1.00 89.75 331 LEU A C 1
ATOM 2433 O O . LEU A 1 331 ? -5.402 7.620 -7.833 1.00 89.75 331 LEU A O 1
ATOM 2437 N N . ASN A 1 332 ? -6.490 5.920 -6.874 1.00 92.31 332 ASN A N 1
ATOM 2438 C CA . ASN A 1 332 ? -5.352 5.015 -6.767 1.00 92.31 332 ASN A CA 1
ATOM 2439 C C . ASN A 1 332 ? -5.741 3.679 -7.385 1.00 92.31 332 ASN A C 1
ATOM 2441 O O . ASN A 1 332 ? -6.764 3.124 -7.007 1.00 92.31 332 ASN A O 1
ATOM 2445 N N . ILE A 1 333 ? -4.921 3.132 -8.270 1.00 95.25 333 ILE A N 1
ATOM 2446 C CA . ILE A 1 333 ? -5.037 1.736 -8.690 1.00 95.25 333 ILE A CA 1
ATOM 2447 C C . ILE A 1 333 ? -3.862 0.957 -8.140 1.00 95.25 333 ILE A C 1
ATOM 2449 O O . ILE A 1 333 ? -2.732 1.439 -8.172 1.00 95.25 333 ILE A O 1
ATOM 2453 N N . TYR A 1 334 ? -4.142 -0.233 -7.633 1.00 96.31 334 TYR A N 1
ATOM 2454 C CA . TYR A 1 334 ? -3.143 -1.181 -7.173 1.00 96.31 334 TYR A CA 1
ATOM 2455 C C . TYR A 1 334 ? -3.135 -2.352 -8.134 1.00 96.31 334 TYR A C 1
ATOM 2457 O O . TYR A 1 334 ? -4.183 -2.943 -8.387 1.00 96.31 334 TYR A O 1
ATOM 2465 N N . VAL A 1 335 ? -1.968 -2.665 -8.676 1.00 97.00 335 VAL A N 1
ATOM 2466 C CA . VAL A 1 335 ? -1.771 -3.692 -9.692 1.00 97.00 335 VAL A CA 1
ATOM 2467 C C . VAL A 1 335 ? -0.786 -4.714 -9.147 1.00 97.00 335 VAL A C 1
ATOM 2469 O O . VAL A 1 335 ? 0.289 -4.358 -8.662 1.00 97.00 335 VAL A O 1
ATOM 2472 N N . GLU A 1 336 ? -1.180 -5.980 -9.199 1.00 95.31 336 GLU A N 1
ATOM 2473 C CA . GLU A 1 336 ? -0.328 -7.121 -8.872 1.00 95.31 336 GLU A CA 1
ATOM 2474 C C . GLU A 1 336 ? 0.174 -7.785 -10.167 1.00 95.31 336 GLU A C 1
ATOM 2476 O O . GLU A 1 336 ? -0.461 -7.627 -11.215 1.00 95.31 336 GLU A O 1
ATOM 2481 N N . PRO A 1 337 ? 1.300 -8.516 -10.141 1.00 93.94 337 PRO A N 1
ATOM 2482 C CA . PRO A 1 337 ? 1.792 -9.234 -11.313 1.00 93.94 337 PRO A CA 1
ATOM 2483 C C . PRO A 1 337 ? 0.757 -10.215 -11.872 1.00 93.94 337 PRO A C 1
ATOM 2485 O O . PRO A 1 337 ? 0.023 -10.850 -11.109 1.00 93.94 337 PRO A O 1
ATOM 2488 N N . ALA A 1 338 ? 0.716 -10.356 -13.199 1.00 87.31 338 ALA A N 1
ATOM 2489 C CA . ALA A 1 338 ? -0.053 -11.422 -13.838 1.00 87.31 338 ALA A CA 1
ATOM 2490 C C . ALA A 1 338 ? 0.497 -12.799 -13.411 1.00 87.31 338 ALA A C 1
ATOM 2492 O O . ALA A 1 338 ? 1.690 -12.936 -13.155 1.00 87.31 338 ALA A O 1
ATOM 2493 N N . THR A 1 339 ? -0.370 -13.800 -13.282 1.00 78.88 339 THR A N 1
ATOM 2494 C CA . THR A 1 339 ? 0.020 -15.191 -12.982 1.00 78.88 339 THR A CA 1
ATOM 2495 C C . THR A 1 339 ? 0.185 -15.988 -14.256 1.00 78.88 339 THR A C 1
ATOM 2497 O O . THR A 1 339 ? -0.708 -15.823 -15.119 1.00 78.88 339 THR A O 1
#

Foldseek 3Di:
DDDDDDDDDDPPPPPQPEDFLQLLLQQLLCVLQVHDSCLCLVVCVLLVQADPVRSYGDAADCVQAPPFNSNRQKKWKWKDFVPDPGTWIKMKGQGPSVDQLVVSLVSLLVSVVVVCVVLVNPCPSVLCVVVQFASDRSQWMKMAIRHPPDRTRQFKIKIKGFLVRQDDVPRQSLVSVVVSLVSQAPDDPQLVVVSVVCVVFWDWGIWMWMDGDPPDDIKIKTKIFGAQVSVLVVCCVPPNPPCVVLCVLQVFPATFGRRFKMKMWIADRHHRHTFKIKIKGFPDPVRSVRRVGDPCSQVSVCVVHPSSVSSVVSFPFGIWMWMDGPSHIMIMTMTDGDD